Protein AF-A0A9W6SCL3-F1 (afdb_monomer_lite)

Structure (mmCIF, N/CA/C/O backbone):
data_AF-A0A9W6SCL3-F1
#
_entry.id   AF-A0A9W6SCL3-F1
#
loop_
_atom_site.group_PDB
_atom_site.id
_atom_site.type_symbol
_atom_site.label_atom_id
_atom_site.label_alt_id
_atom_site.label_comp_id
_atom_site.label_asym_id
_atom_site.label_entity_id
_atom_site.label_seq_id
_atom_site.pdbx_PDB_ins_code
_atom_site.Cartn_x
_atom_site.Cartn_y
_atom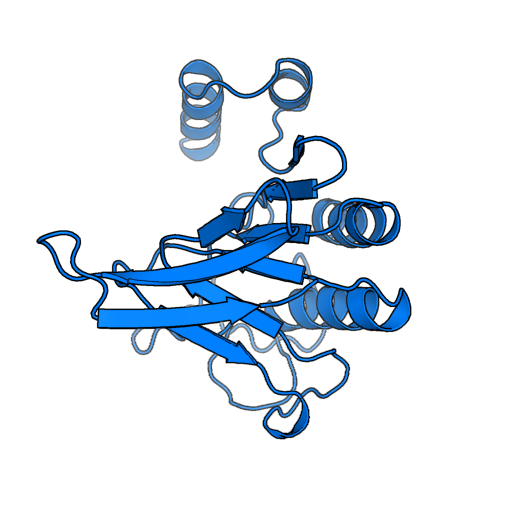_site.Cartn_z
_atom_site.occupancy
_atom_site.B_iso_or_equiv
_atom_site.auth_seq_id
_atom_site.auth_comp_id
_atom_site.auth_asym_id
_atom_site.auth_atom_id
_atom_site.pdbx_PDB_model_num
ATOM 1 N N . MET A 1 1 ? 4.652 17.197 -22.911 1.00 72.00 1 MET A N 1
ATOM 2 C CA . MET A 1 1 ? 3.536 18.178 -22.901 1.00 72.00 1 MET A CA 1
ATOM 3 C C . MET A 1 1 ? 2.201 17.587 -22.433 1.00 72.00 1 MET A C 1
ATOM 5 O O . MET A 1 1 ? 1.517 18.276 -21.689 1.00 72.00 1 MET A O 1
ATOM 9 N N . LEU A 1 2 ? 1.825 16.350 -22.797 1.00 90.31 2 LEU A N 1
ATOM 10 C CA . LEU A 1 2 ? 0.559 15.736 -22.346 1.00 90.31 2 LEU A CA 1
ATOM 11 C C . LEU A 1 2 ? 0.496 15.488 -20.831 1.00 90.31 2 LEU A C 1
ATOM 13 O O . LEU A 1 2 ? -0.462 15.909 -20.195 1.00 90.31 2 LEU A O 1
ATOM 17 N N . SER A 1 3 ? 1.538 14.900 -20.236 1.00 90.19 3 SER A N 1
ATOM 18 C CA . SER A 1 3 ? 1.591 14.621 -18.791 1.00 90.19 3 SER A CA 1
ATOM 19 C C . SER A 1 3 ? 1.440 15.876 -17.925 1.00 90.19 3 SER A C 1
ATOM 21 O O . SER A 1 3 ? 0.718 15.861 -16.935 1.00 90.19 3 SER A O 1
ATOM 23 N N . ALA A 1 4 ? 2.060 16.991 -18.320 1.00 90.75 4 ALA A N 1
ATOM 24 C CA . ALA A 1 4 ? 1.945 18.264 -17.607 1.00 90.75 4 ALA A CA 1
ATOM 25 C C . ALA A 1 4 ? 0.515 18.833 -17.644 1.00 90.75 4 ALA A C 1
ATOM 27 O O . ALA A 1 4 ? 0.026 19.316 -16.624 1.00 90.75 4 ALA A O 1
ATOM 28 N N . ARG A 1 5 ? -0.165 18.741 -18.798 1.00 94.56 5 ARG A N 1
ATOM 29 C CA . ARG A 1 5 ? -1.565 19.172 -18.954 1.00 94.56 5 ARG A CA 1
ATOM 30 C C . ARG A 1 5 ? -2.523 18.257 -18.194 1.00 94.56 5 ARG A C 1
ATOM 32 O O . ARG A 1 5 ? -3.355 18.755 -17.453 1.00 94.56 5 ARG A O 1
ATOM 39 N N . ALA A 1 6 ? -2.347 16.940 -18.301 1.00 93.56 6 ALA A N 1
ATOM 40 C CA . ALA A 1 6 ? -3.136 15.970 -17.543 1.00 93.56 6 ALA A CA 1
ATOM 41 C C . ALA A 1 6 ? -2.983 16.185 -16.030 1.00 93.56 6 ALA A C 1
ATOM 43 O O . ALA A 1 6 ? -3.974 16.206 -15.306 1.00 93.56 6 ALA A O 1
ATOM 44 N N . ARG A 1 7 ? -1.752 16.437 -15.560 1.00 91.44 7 ARG A N 1
ATOM 45 C CA . ARG A 1 7 ? -1.500 16.784 -14.160 1.00 91.44 7 ARG A CA 1
ATOM 46 C C . ARG A 1 7 ? -2.216 18.077 -13.779 1.00 91.44 7 ARG A C 1
ATOM 48 O O . ARG A 1 7 ? -2.867 18.099 -12.748 1.00 91.44 7 ARG A O 1
ATOM 55 N N . GLN A 1 8 ? -2.137 19.128 -14.597 1.00 91.38 8 GLN A N 1
ATOM 56 C CA . GLN A 1 8 ? -2.870 20.373 -14.344 1.00 91.38 8 GLN A CA 1
ATOM 57 C C . GLN A 1 8 ? -4.370 20.122 -14.150 1.00 91.38 8 GLN A C 1
ATOM 59 O O . GLN A 1 8 ? -4.904 20.475 -13.104 1.00 91.38 8 GLN A O 1
ATOM 64 N N . THR A 1 9 ? -5.009 19.437 -15.097 1.00 93.62 9 THR A N 1
ATOM 65 C CA . THR A 1 9 ? -6.442 19.123 -15.029 1.00 93.62 9 THR A CA 1
ATOM 66 C C . THR A 1 9 ? -6.788 18.255 -13.820 1.00 93.62 9 THR A C 1
ATOM 68 O O . THR A 1 9 ? -7.808 18.484 -13.180 1.00 93.62 9 THR A O 1
ATOM 71 N N . PHE A 1 10 ? -5.936 17.296 -13.448 1.00 92.94 10 PHE A N 1
ATOM 72 C CA . PHE A 1 10 ? -6.149 16.506 -12.234 1.00 92.94 10 PHE A CA 1
ATOM 73 C C . PHE A 1 10 ? -6.270 17.402 -10.994 1.00 92.94 10 PHE A C 1
ATOM 75 O O . PHE A 1 10 ? -7.220 17.267 -10.234 1.00 92.94 10 PHE A O 1
ATOM 82 N N . PHE A 1 11 ? -5.348 18.350 -10.816 1.00 91.94 11 PHE A N 1
ATOM 83 C CA . PHE A 1 11 ? -5.375 19.270 -9.675 1.00 91.94 11 PHE A CA 1
ATOM 84 C C . PHE A 1 11 ? -6.540 20.276 -9.734 1.00 91.94 11 PHE A C 1
ATOM 86 O O . PHE A 1 11 ? -7.041 20.672 -8.688 1.00 91.94 11 PHE A O 1
ATOM 93 N N . GLU A 1 12 ? -7.016 20.639 -10.927 1.00 92.19 12 GLU A N 1
ATOM 94 C CA . GLU A 1 12 ? -8.170 21.535 -11.106 1.00 92.19 12 GLU A CA 1
ATOM 95 C C . GLU A 1 12 ? -9.521 20.874 -10.783 1.00 92.19 12 GLU A C 1
ATOM 97 O O . GLU A 1 12 ? -10.443 21.561 -10.348 1.00 92.19 12 GLU A O 1
ATOM 102 N N . TYR A 1 13 ? -9.652 19.560 -10.999 1.00 93.94 13 TYR A N 1
ATOM 103 C CA . TYR A 1 13 ? -10.940 18.853 -10.911 1.00 93.94 13 TYR A CA 1
ATOM 104 C C . TYR A 1 13 ? -11.032 17.838 -9.765 1.00 93.94 13 TYR A C 1
ATOM 106 O O . TYR A 1 13 ? -12.134 17.399 -9.431 1.00 93.94 13 TYR A O 1
ATOM 114 N N . VAL A 1 14 ? -9.913 17.457 -9.143 1.00 92.44 14 VAL A N 1
ATOM 115 C CA . VAL A 1 14 ? -9.905 16.545 -7.993 1.00 92.44 14 VAL A CA 1
ATOM 116 C C . VAL A 1 14 ? -9.774 17.354 -6.701 1.00 92.44 14 VAL A C 1
ATOM 118 O O . VAL A 1 14 ? -8.823 18.123 -6.562 1.00 92.44 14 VAL A O 1
ATOM 121 N N . PRO A 1 15 ? -10.677 17.178 -5.717 1.00 89.56 15 PRO A N 1
ATOM 122 C CA . PRO A 1 15 ? -10.640 17.936 -4.471 1.00 89.56 15 PRO A CA 1
ATOM 123 C C . PRO A 1 15 ? -9.546 17.398 -3.539 1.00 89.56 15 PRO A C 1
ATOM 125 O O . PRO A 1 15 ? -9.784 16.596 -2.636 1.00 89.56 15 PRO A O 1
ATOM 128 N N . ILE A 1 16 ? -8.317 17.850 -3.763 1.00 87.69 16 ILE A N 1
ATOM 129 C CA . ILE A 1 16 ? -7.167 17.628 -2.885 1.00 87.69 16 ILE A CA 1
ATOM 130 C C . ILE A 1 16 ? -6.820 18.918 -2.151 1.00 87.69 16 ILE A C 1
ATOM 132 O O . ILE A 1 16 ? -7.020 20.016 -2.660 1.00 87.69 16 ILE A O 1
ATOM 136 N N . SER A 1 17 ? -6.338 18.786 -0.913 1.00 83.75 17 SER A N 1
ATOM 137 C CA . SER A 1 17 ? -6.097 19.944 -0.048 1.00 83.75 17 SER A CA 1
ATOM 138 C C . SER A 1 17 ? -5.153 20.957 -0.696 1.00 83.75 17 SER A C 1
ATOM 140 O O . SER A 1 17 ? -4.184 20.576 -1.354 1.00 83.75 17 SER A O 1
ATOM 142 N N . GLN A 1 18 ? -5.396 22.245 -0.440 1.00 75.94 18 GLN A N 1
ATOM 143 C CA . GLN A 1 18 ? -4.650 23.352 -1.043 1.00 75.94 18 GLN A CA 1
ATOM 144 C C . GLN A 1 18 ? -3.131 23.225 -0.856 1.00 75.94 18 GLN A C 1
ATOM 146 O O . GLN A 1 18 ? -2.384 23.370 -1.812 1.00 75.94 18 GLN A O 1
ATOM 151 N N . ARG A 1 19 ? -2.667 22.817 0.333 1.00 80.00 19 ARG A N 1
ATOM 152 C CA . ARG A 1 19 ? -1.238 22.551 0.578 1.00 80.00 19 ARG A CA 1
ATOM 153 C C . ARG A 1 19 ? -0.658 21.527 -0.403 1.00 80.00 19 ARG A C 1
ATOM 155 O O . ARG A 1 19 ? 0.440 21.698 -0.912 1.00 80.00 19 ARG A O 1
ATOM 162 N N . THR A 1 20 ? -1.388 20.442 -0.644 1.00 79.94 20 THR A N 1
ATOM 163 C CA . THR A 1 20 ? -0.946 19.374 -1.551 1.00 79.94 20 THR A CA 1
ATOM 164 C C . THR A 1 20 ? -1.028 19.829 -3.011 1.00 79.94 20 THR A C 1
ATOM 166 O O . THR A 1 20 ? -0.186 19.453 -3.825 1.00 79.94 20 THR A O 1
ATOM 169 N N . HIS A 1 21 ? -2.023 20.662 -3.323 1.00 80.88 21 HIS A N 1
ATOM 170 C CA . HIS A 1 21 ? -2.216 21.283 -4.626 1.00 80.88 21 HIS A CA 1
ATOM 171 C C . HIS A 1 21 ? -1.071 22.243 -4.989 1.00 80.88 21 HIS A C 1
ATOM 173 O O . HIS A 1 21 ? -0.528 22.145 -6.091 1.00 80.88 21 HIS A O 1
ATOM 179 N N . ASP A 1 22 ? -0.652 23.102 -4.056 1.00 81.44 22 ASP A N 1
ATOM 180 C CA . ASP A 1 22 ? 0.446 24.062 -4.238 1.00 81.44 22 ASP A CA 1
ATOM 181 C C . ASP A 1 22 ? 1.798 23.350 -4.396 1.00 81.44 22 ASP A C 1
ATOM 183 O O . ASP A 1 22 ? 2.559 23.654 -5.315 1.00 81.44 22 ASP A O 1
ATOM 187 N N . ASP A 1 23 ? 2.041 22.308 -3.591 1.00 85.44 23 ASP A N 1
ATOM 188 C CA . ASP A 1 23 ? 3.198 21.410 -3.731 1.00 85.44 23 ASP A CA 1
ATOM 189 C C . ASP A 1 23 ? 3.116 20.529 -4.997 1.00 85.44 23 ASP A C 1
ATOM 191 O O . ASP A 1 23 ? 4.043 19.771 -5.300 1.00 85.44 23 ASP A O 1
ATOM 195 N N . ARG A 1 24 ? 1.989 20.577 -5.727 1.00 86.19 24 ARG A N 1
ATOM 196 C CA . ARG A 1 24 ? 1.698 19.761 -6.916 1.00 86.19 24 ARG A CA 1
ATOM 197 C C . ARG A 1 24 ? 1.933 18.274 -6.673 1.00 86.19 24 ARG A C 1
ATOM 199 O O . ARG A 1 24 ? 2.387 17.559 -7.572 1.00 86.19 24 ARG A O 1
ATOM 206 N N . ARG A 1 25 ? 1.619 17.792 -5.470 1.00 91.31 25 ARG A N 1
ATOM 207 C CA . ARG A 1 25 ? 1.853 16.417 -5.015 1.00 91.31 25 ARG A CA 1
ATOM 208 C C . ARG A 1 25 ? 0.543 15.627 -4.947 1.00 91.31 25 ARG A C 1
ATOM 210 O O . ARG A 1 25 ? -0.501 16.185 -4.650 1.00 91.31 25 ARG A O 1
ATOM 217 N N . ILE A 1 26 ? 0.588 14.323 -5.219 1.00 93.81 26 ILE A N 1
ATOM 218 C CA . ILE A 1 26 ? -0.583 13.437 -5.080 1.00 93.81 26 ILE A CA 1
ATOM 219 C C . ILE A 1 26 ? -0.496 12.629 -3.780 1.00 93.81 26 ILE A C 1
ATOM 221 O 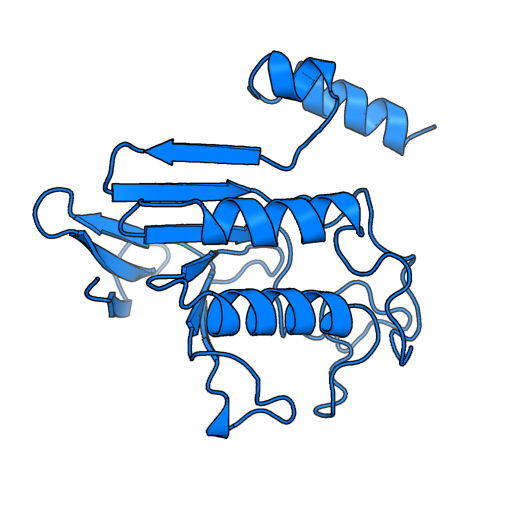O . ILE A 1 26 ? -1.483 12.555 -3.039 1.00 93.81 26 ILE A O 1
ATOM 225 N N . TYR A 1 27 ? 0.681 12.079 -3.464 1.00 95.62 27 TYR A N 1
ATOM 226 C CA . TYR A 1 27 ? 0.873 11.298 -2.245 1.00 95.62 27 TYR A CA 1
ATOM 227 C C . TYR A 1 27 ? 0.711 12.149 -0.976 1.00 95.62 27 TYR A C 1
ATOM 229 O O . TYR A 1 27 ? 1.165 13.297 -0.900 1.00 95.62 27 TYR A O 1
ATOM 237 N N . ARG A 1 28 ? 0.018 11.603 0.026 1.00 95.88 28 ARG A N 1
ATOM 238 C CA . ARG A 1 28 ? -0.378 12.328 1.247 1.00 95.88 28 ARG A CA 1
ATOM 239 C C . ARG A 1 28 ? -0.884 11.376 2.327 1.00 95.88 28 ARG A C 1
ATOM 241 O O . ARG A 1 28 ? -1.243 10.240 2.037 1.00 95.88 28 ARG A O 1
ATOM 248 N N . LYS A 1 29 ? -0.969 11.872 3.563 1.00 96.38 29 LYS A N 1
ATOM 249 C CA . LYS A 1 29 ? -1.631 11.184 4.678 1.00 96.38 29 LYS A CA 1
ATOM 250 C C . LYS A 1 29 ? -2.972 11.851 4.982 1.00 96.38 29 LYS A C 1
ATOM 252 O O . LYS A 1 29 ? -3.022 13.078 5.065 1.00 96.38 29 LYS A O 1
ATOM 257 N N . ILE A 1 30 ? -4.020 11.058 5.176 1.00 95.88 30 ILE A N 1
ATOM 258 C CA . ILE A 1 30 ? -5.349 11.508 5.601 1.00 95.88 30 ILE A CA 1
ATOM 259 C C . ILE A 1 30 ? -5.654 10.864 6.963 1.00 95.88 30 ILE A C 1
ATOM 261 O O . ILE A 1 30 ? -5.866 9.652 7.013 1.00 95.88 30 ILE A O 1
ATOM 265 N N . PRO A 1 31 ? -5.642 11.640 8.060 1.00 96.69 31 PRO A N 1
ATOM 266 C CA . PRO A 1 31 ? -5.952 11.126 9.388 1.00 96.69 31 PRO A CA 1
ATOM 267 C C . PRO A 1 31 ? -7.464 11.082 9.646 1.00 96.69 31 PRO A C 1
ATOM 269 O O . PRO A 1 31 ? -8.189 12.027 9.336 1.00 96.69 31 PRO A O 1
ATOM 272 N N . TYR A 1 32 ? -7.913 10.017 10.303 1.00 95.75 32 TYR A N 1
ATOM 273 C CA . TYR A 1 32 ? -9.271 9.799 10.802 1.00 95.75 32 TYR A CA 1
ATOM 274 C C . TYR A 1 32 ? -9.216 9.490 12.302 1.00 95.75 32 TYR A C 1
ATOM 276 O O . TYR A 1 32 ? -9.355 8.347 12.752 1.00 95.75 32 TYR A O 1
ATOM 284 N N . GLY A 1 33 ? -8.985 10.547 13.086 1.00 94.31 33 GLY A N 1
ATOM 285 C CA . GLY A 1 33 ? -8.875 10.461 14.541 1.00 94.31 33 GLY A CA 1
ATOM 286 C C . GLY A 1 33 ? -7.779 9.482 14.995 1.00 94.31 33 GLY A C 1
ATOM 287 O O . GLY A 1 33 ? -6.789 9.298 14.288 1.00 94.31 33 GLY A O 1
ATOM 288 N N . PRO A 1 34 ? -7.932 8.839 16.165 1.00 95.12 34 PRO A N 1
ATOM 289 C CA . PRO A 1 34 ? -6.977 7.840 16.651 1.00 95.12 34 PRO A CA 1
ATOM 290 C C . PRO A 1 34 ? -7.119 6.478 15.951 1.00 95.12 34 PRO A C 1
ATOM 292 O O . PRO A 1 34 ? -6.328 5.566 16.196 1.00 95.12 34 PRO A O 1
ATOM 295 N N . LEU A 1 35 ? -8.145 6.300 15.116 1.00 96.25 35 LEU A N 1
ATOM 296 C CA . LEU A 1 35 ? -8.513 4.990 14.598 1.00 96.25 35 LEU A CA 1
ATOM 297 C C . LEU A 1 35 ? -7.769 4.642 13.310 1.00 96.25 35 LEU A C 1
ATOM 299 O O . LEU A 1 35 ? -7.309 3.514 13.167 1.00 96.25 35 LEU A O 1
ATOM 303 N N . LEU A 1 36 ? -7.634 5.588 12.383 1.00 97.88 36 LEU A N 1
ATOM 304 C CA . LEU A 1 36 ? -7.151 5.294 11.037 1.00 97.88 36 LEU A CA 1
ATOM 305 C C . LEU A 1 36 ? -6.274 6.425 10.494 1.00 97.88 36 LEU A C 1
ATOM 307 O O . LEU A 1 36 ? -6.675 7.582 10.491 1.00 97.88 36 LEU A O 1
ATOM 311 N N . ASP A 1 37 ? -5.114 6.069 9.953 1.00 98.62 37 ASP A N 1
ATOM 312 C CA . ASP A 1 37 ? -4.358 6.903 9.018 1.00 98.62 37 ASP A CA 1
ATOM 313 C C . ASP A 1 37 ? -4.387 6.242 7.627 1.00 98.62 37 ASP A C 1
ATOM 315 O O . ASP A 1 37 ? -4.026 5.071 7.484 1.00 98.62 37 ASP A O 1
ATOM 319 N N . VAL A 1 38 ? -4.779 6.997 6.594 1.00 98.06 38 VAL A N 1
ATOM 320 C CA . VAL A 1 38 ? -4.715 6.559 5.188 1.00 98.06 38 VAL A CA 1
ATOM 321 C C . VAL A 1 38 ? -3.518 7.209 4.497 1.00 98.06 38 VAL A C 1
ATOM 323 O O . VAL A 1 38 ? -3.459 8.431 4.355 1.00 98.06 38 VAL A O 1
ATOM 326 N N . PHE A 1 39 ? -2.574 6.397 4.032 1.00 98.44 39 PHE A N 1
ATOM 327 C CA . PHE A 1 39 ? -1.391 6.803 3.278 1.00 98.44 39 PHE A CA 1
ATOM 328 C C . PHE A 1 39 ? -1.659 6.592 1.792 1.00 98.44 39 PHE A C 1
ATOM 330 O O . PHE A 1 39 ? -1.587 5.473 1.292 1.00 98.44 39 PHE A O 1
ATOM 337 N N . VAL A 1 40 ? -1.992 7.669 1.089 1.00 97.38 40 VAL A N 1
ATOM 338 C CA . VAL A 1 40 ? -2.238 7.635 -0.354 1.00 97.38 40 VAL A CA 1
ATOM 339 C C . VAL A 1 40 ? -0.906 7.756 -1.080 1.00 97.38 40 VAL A C 1
ATOM 341 O O . VAL A 1 40 ? -0.169 8.716 -0.834 1.00 97.38 40 VAL A O 1
ATOM 344 N N . LEU A 1 41 ? -0.607 6.799 -1.957 1.00 97.56 41 LEU A N 1
ATOM 345 C CA . LEU A 1 41 ? 0.605 6.774 -2.771 1.00 97.56 41 LEU A CA 1
ATOM 346 C C . LEU A 1 41 ? 0.369 7.373 -4.166 1.00 97.56 41 LEU A C 1
ATOM 348 O O . LEU A 1 41 ? -0.759 7.514 -4.630 1.00 97.56 41 LEU A O 1
ATOM 352 N N . ASP A 1 42 ? 1.470 7.749 -4.808 1.00 95.56 42 ASP A N 1
ATOM 353 C CA . ASP A 1 42 ? 1.581 8.033 -6.239 1.00 95.56 42 ASP A CA 1
ATOM 354 C C . ASP A 1 42 ? 2.658 7.102 -6.815 1.00 95.56 42 ASP A C 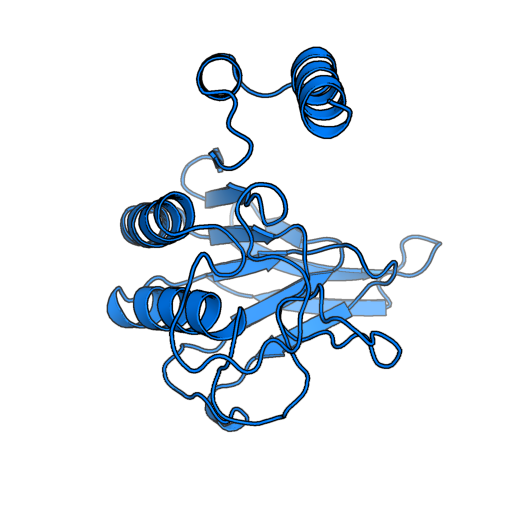1
ATOM 356 O O . ASP A 1 42 ? 3.850 7.305 -6.570 1.00 95.56 42 ASP A O 1
ATOM 360 N N . MET A 1 43 ? 2.241 6.039 -7.502 1.00 95.50 43 MET A N 1
ATOM 361 C CA . MET A 1 43 ? 3.130 5.028 -8.093 1.00 95.50 43 MET A CA 1
ATOM 362 C C . MET A 1 43 ? 3.282 5.206 -9.612 1.00 95.50 43 MET A C 1
ATOM 364 O O . MET A 1 43 ? 3.769 4.317 -10.312 1.00 95.50 43 MET A O 1
ATOM 368 N N . ARG A 1 44 ? 2.883 6.372 -10.150 1.00 92.88 44 ARG A N 1
ATOM 369 C CA . ARG A 1 44 ? 2.963 6.686 -11.590 1.00 92.88 44 ARG A CA 1
ATOM 370 C C . ARG A 1 44 ? 3.902 7.846 -11.896 1.00 92.88 44 ARG A C 1
ATOM 372 O O . ARG A 1 44 ? 4.604 7.797 -12.902 1.00 92.88 44 ARG A O 1
ATOM 379 N N . THR A 1 45 ? 3.926 8.889 -11.065 1.00 92.94 45 THR A N 1
ATOM 380 C CA . THR A 1 45 ? 4.667 10.125 -11.378 1.00 92.94 45 THR A CA 1
ATOM 381 C C . THR A 1 45 ? 6.182 9.943 -11.307 1.00 92.94 45 THR A C 1
ATOM 383 O O . THR A 1 45 ? 6.902 10.547 -12.099 1.00 92.94 45 THR A O 1
ATOM 386 N N . TYR A 1 46 ? 6.662 9.147 -10.350 1.00 93.56 46 TYR A N 1
ATOM 387 C CA . TYR A 1 46 ? 8.079 9.104 -9.966 1.00 93.56 46 TYR A CA 1
ATOM 388 C C . TYR A 1 46 ? 8.774 7.784 -10.306 1.00 93.56 46 TYR A C 1
ATOM 390 O O . TYR A 1 46 ? 9.946 7.618 -9.983 1.00 93.56 46 TYR A O 1
ATOM 398 N N . ARG A 1 47 ? 8.052 6.836 -10.910 1.00 93.12 47 ARG A N 1
ATOM 399 C CA . ARG A 1 47 ? 8.578 5.499 -11.171 1.00 93.12 47 ARG A CA 1
ATOM 400 C C . ARG A 1 47 ? 9.625 5.480 -12.279 1.00 93.12 47 ARG A C 1
ATOM 402 O O . ARG A 1 47 ? 9.588 6.302 -13.198 1.00 93.12 47 ARG A O 1
ATOM 409 N N . ASP A 1 48 ? 10.477 4.464 -12.243 1.00 91.38 48 ASP A N 1
ATOM 410 C CA . ASP A 1 48 ? 11.339 4.113 -13.367 1.00 91.38 48 ASP A CA 1
ATOM 411 C C . ASP A 1 48 ? 10.519 3.781 -14.623 1.00 91.38 48 ASP A C 1
ATOM 413 O O . ASP A 1 48 ? 9.374 3.315 -14.554 1.00 91.38 48 ASP A O 1
ATOM 417 N N . ALA A 1 49 ? 11.112 4.007 -15.797 1.00 91.06 49 ALA A N 1
ATOM 418 C CA . ALA A 1 49 ? 10.492 3.662 -17.072 1.00 91.06 49 ALA A CA 1
ATOM 419 C C . ALA A 1 49 ? 10.208 2.152 -17.165 1.00 91.06 49 ALA A C 1
ATOM 421 O O . ALA A 1 49 ? 10.965 1.344 -16.637 1.00 91.06 49 ALA A O 1
ATOM 422 N N . ASN A 1 50 ? 9.141 1.759 -17.869 1.00 91.44 50 ASN A N 1
ATOM 423 C CA . ASN A 1 50 ? 8.839 0.341 -18.109 1.00 91.44 50 ASN A CA 1
ATOM 424 C C . ASN A 1 50 ? 10.039 -0.352 -18.774 1.00 91.44 50 ASN A C 1
ATOM 426 O O . ASN A 1 50 ? 10.622 0.195 -19.715 1.00 91.44 50 ASN A O 1
ATOM 430 N N . GLY A 1 51 ? 10.406 -1.549 -18.329 1.00 87.88 51 GLY A N 1
ATOM 431 C CA . GLY A 1 51 ? 11.625 -2.225 -18.780 1.00 87.88 51 GLY A CA 1
ATOM 432 C C . GLY A 1 51 ? 11.652 -3.696 -18.383 1.00 87.88 51 GLY A C 1
ATOM 433 O O . GLY A 1 51 ? 10.605 -4.267 -18.110 1.00 87.88 51 GLY A O 1
ATOM 434 N N . SER A 1 52 ? 12.843 -4.295 -18.358 1.00 86.00 52 SER A N 1
ATOM 435 C CA . SER A 1 52 ? 13.064 -5.682 -17.917 1.00 86.00 52 SER A CA 1
ATOM 436 C C . SER A 1 52 ? 12.845 -5.896 -16.417 1.00 86.00 52 SER A C 1
ATOM 438 O O . SER A 1 52 ? 12.637 -7.026 -16.000 1.00 86.00 52 SER A O 1
ATOM 440 N N . ASP A 1 53 ? 12.913 -4.820 -15.626 1.00 85.81 53 ASP A N 1
ATOM 441 C CA . ASP A 1 53 ? 12.739 -4.803 -14.166 1.00 85.81 53 ASP A CA 1
ATOM 442 C C . ASP A 1 53 ? 13.586 -5.863 -13.416 1.00 85.81 53 ASP A C 1
ATOM 444 O O . ASP A 1 53 ? 13.189 -6.430 -12.402 1.00 85.81 53 ASP A O 1
ATOM 448 N N . ASP A 1 54 ? 14.786 -6.133 -13.942 1.00 89.25 54 ASP A N 1
ATOM 449 C CA . ASP A 1 54 ? 15.768 -7.115 -13.463 1.00 89.25 54 ASP A CA 1
ATOM 450 C C . ASP A 1 54 ? 16.947 -6.469 -12.711 1.00 89.25 54 ASP A C 1
ATOM 452 O O . ASP A 1 54 ? 17.945 -7.125 -12.401 1.00 89.25 54 ASP A O 1
ATOM 456 N N . GLN A 1 55 ? 16.854 -5.171 -12.406 1.00 92.06 55 GLN A N 1
ATOM 457 C CA . GLN A 1 55 ? 17.924 -4.433 -11.739 1.00 92.06 55 GLN A CA 1
ATOM 458 C C . GLN A 1 55 ? 18.129 -4.937 -10.305 1.00 92.06 55 GLN A C 1
ATOM 460 O O . GLN A 1 55 ? 17.179 -5.185 -9.571 1.00 92.06 55 GLN A O 1
ATOM 465 N N . THR A 1 56 ? 19.385 -5.019 -9.865 1.00 93.31 56 THR A N 1
ATOM 466 C CA . THR A 1 56 ? 19.747 -5.434 -8.495 1.00 93.31 56 THR A CA 1
ATOM 467 C C . THR A 1 56 ? 19.913 -4.262 -7.525 1.00 93.31 56 THR A C 1
ATOM 469 O O . THR A 1 56 ? 20.234 -4.459 -6.355 1.00 93.31 56 THR A O 1
ATOM 472 N N . THR A 1 57 ? 19.753 -3.030 -8.006 1.00 91.44 57 THR A N 1
ATOM 473 C CA . THR A 1 57 ? 19.852 -1.798 -7.216 1.00 91.44 57 THR A CA 1
ATOM 474 C C . THR A 1 57 ? 18.682 -0.886 -7.549 1.00 91.44 57 THR A C 1
ATOM 476 O O . THR A 1 57 ? 18.371 -0.721 -8.727 1.00 91.44 57 THR A O 1
ATOM 479 N N . ASP A 1 58 ? 18.080 -0.268 -6.530 1.00 89.75 58 ASP A N 1
ATOM 480 C CA . ASP A 1 58 ? 16.968 0.669 -6.716 1.00 89.75 58 ASP A CA 1
ATOM 481 C C . ASP A 1 58 ? 17.456 1.942 -7.428 1.00 89.75 58 ASP A C 1
ATOM 483 O O . ASP A 1 58 ? 18.382 2.609 -6.958 1.00 89.75 58 ASP A O 1
ATOM 487 N N . GLY A 1 59 ? 16.851 2.244 -8.579 1.00 86.81 59 GLY A N 1
ATOM 488 C CA . GLY A 1 59 ? 17.048 3.486 -9.322 1.00 86.81 59 GLY A CA 1
ATOM 489 C C . GLY A 1 59 ? 16.136 4.577 -8.767 1.00 86.81 59 GLY A C 1
ATOM 490 O O . GLY A 1 59 ? 16.458 5.221 -7.767 1.00 86.81 59 GLY A O 1
ATOM 491 N N . GLN A 1 60 ? 14.988 4.797 -9.415 1.00 90.94 60 GLN A N 1
ATOM 492 C CA . GLN A 1 60 ? 13.881 5.537 -8.796 1.00 90.94 60 GLN A CA 1
ATOM 493 C C . GLN A 1 60 ? 12.827 4.618 -8.171 1.00 90.94 60 GLN A C 1
ATOM 495 O O . GLN A 1 60 ? 12.078 5.057 -7.290 1.00 90.94 60 GLN A O 1
ATOM 500 N N . GLY A 1 61 ? 12.755 3.363 -8.607 1.00 94.31 61 GLY A N 1
ATOM 501 C CA . GLY A 1 61 ? 11.806 2.379 -8.117 1.00 94.31 61 GLY A CA 1
ATOM 502 C C . GLY A 1 61 ? 10.391 2.674 -8.597 1.00 94.31 61 GLY A C 1
ATOM 503 O O . GLY A 1 61 ? 10.176 3.200 -9.690 1.00 94.31 61 GLY A O 1
ATOM 504 N N . ILE A 1 62 ? 9.395 2.327 -7.786 1.00 95.25 62 ILE A N 1
ATOM 505 C CA . ILE A 1 62 ? 7.977 2.488 -8.132 1.00 95.25 62 ILE A CA 1
ATOM 506 C C . ILE A 1 62 ? 7.388 3.837 -7.700 1.00 95.25 62 ILE A C 1
ATOM 508 O O . ILE A 1 62 ? 6.407 4.301 -8.271 1.00 95.25 62 ILE A O 1
ATOM 512 N N . MET A 1 63 ? 7.968 4.489 -6.694 1.00 95.69 63 MET A N 1
ATOM 513 C CA . MET A 1 63 ? 7.419 5.713 -6.108 1.00 95.69 63 MET A CA 1
ATOM 514 C C . MET A 1 63 ? 8.442 6.833 -5.899 1.00 95.69 63 MET A C 1
ATOM 516 O O . MET A 1 63 ? 8.076 7.915 -5.442 1.00 95.69 63 MET A O 1
ATOM 520 N N . GLY A 1 64 ? 9.710 6.618 -6.250 1.00 96.50 64 GLY A N 1
ATOM 521 C CA . GLY A 1 64 ? 10.771 7.598 -6.044 1.00 96.50 64 GLY A CA 1
ATOM 522 C C . GLY A 1 64 ? 11.258 7.664 -4.592 1.00 96.50 64 GLY A C 1
ATOM 523 O O . GLY A 1 64 ? 10.503 7.513 -3.624 1.00 96.50 64 GLY A O 1
ATOM 524 N N . ALA A 1 65 ? 12.543 7.987 -4.424 1.00 96.44 65 ALA A N 1
ATOM 525 C CA . ALA A 1 65 ? 13.212 7.989 -3.121 1.00 96.44 65 ALA A CA 1
ATOM 526 C C . ALA A 1 65 ? 12.564 8.933 -2.086 1.00 96.44 65 ALA A C 1
ATOM 528 O O . ALA A 1 65 ? 12.517 8.625 -0.889 1.00 96.44 65 ALA A O 1
ATOM 529 N N . ALA A 1 66 ? 12.044 10.084 -2.529 1.00 96.75 66 ALA A N 1
ATOM 530 C CA . ALA A 1 66 ? 11.419 11.070 -1.648 1.00 96.75 66 ALA A CA 1
ATOM 531 C C . ALA A 1 66 ? 10.108 10.554 -1.033 1.00 96.75 66 ALA A C 1
ATOM 533 O O . ALA A 1 66 ? 9.900 10.699 0.177 1.00 96.75 66 ALA A O 1
ATOM 534 N N . GLN A 1 67 ? 9.246 9.925 -1.840 1.00 97.75 67 GLN A N 1
ATOM 535 C CA . GLN A 1 67 ? 7.990 9.343 -1.371 1.00 97.75 67 GLN A CA 1
ATOM 536 C C . GLN A 1 67 ? 8.244 8.093 -0.528 1.00 97.75 67 GLN A C 1
ATOM 538 O O . GLN A 1 67 ? 7.659 7.984 0.546 1.00 97.75 67 GLN A O 1
ATOM 543 N N . ALA A 1 68 ? 9.164 7.211 -0.936 1.00 98.12 68 ALA A N 1
ATOM 544 C CA . ALA A 1 68 ? 9.534 6.030 -0.150 1.00 98.12 68 ALA A CA 1
ATOM 545 C C . ALA A 1 68 ? 10.056 6.424 1.244 1.00 98.12 68 ALA A C 1
ATOM 547 O O . ALA A 1 68 ? 9.620 5.901 2.271 1.00 98.12 68 ALA A O 1
ATOM 548 N N . SER A 1 69 ? 10.934 7.429 1.307 1.00 98.25 69 SER A N 1
ATOM 549 C CA . SER A 1 69 ? 11.449 7.949 2.578 1.00 98.25 69 SER A CA 1
ATOM 550 C C . SER A 1 69 ? 10.359 8.611 3.425 1.00 98.25 69 SER A C 1
ATOM 552 O O . SER A 1 69 ? 10.353 8.457 4.646 1.00 98.25 69 SER A O 1
ATOM 554 N N . TRP A 1 70 ? 9.439 9.350 2.796 1.00 98.38 70 TRP A N 1
ATOM 555 C CA . TRP A 1 70 ? 8.279 9.922 3.480 1.00 98.38 70 TRP A CA 1
ATOM 556 C C . TRP A 1 70 ? 7.368 8.838 4.059 1.00 98.38 70 TRP A C 1
ATOM 558 O O . TRP A 1 70 ? 7.016 8.940 5.229 1.00 98.38 70 TRP A O 1
ATOM 568 N N . LEU A 1 71 ? 7.039 7.799 3.288 1.00 98.75 71 LEU A N 1
ATOM 569 C CA . LEU A 1 71 ? 6.148 6.720 3.710 1.00 98.75 71 LEU A CA 1
ATOM 570 C C . LEU A 1 71 ? 6.711 5.994 4.935 1.00 98.75 71 LEU A C 1
ATOM 572 O O . LEU A 1 71 ? 6.013 5.860 5.936 1.00 98.75 71 LEU A O 1
ATOM 576 N N . LYS A 1 72 ? 7.997 5.615 4.894 1.00 98.81 72 LYS A N 1
ATOM 577 C CA . LYS A 1 72 ? 8.687 4.964 6.020 1.00 98.81 72 LYS A CA 1
ATOM 578 C C . LYS A 1 72 ? 8.613 5.797 7.304 1.00 98.81 72 LYS A C 1
ATOM 580 O O . LYS A 1 72 ? 8.271 5.268 8.358 1.00 98.81 72 LYS A O 1
ATOM 585 N N . ARG A 1 73 ? 8.885 7.106 7.217 1.00 98.75 73 ARG A N 1
ATOM 586 C CA . ARG A 1 73 ? 8.787 8.016 8.374 1.00 98.75 73 ARG A CA 1
ATOM 587 C C . ARG A 1 73 ? 7.350 8.175 8.858 1.00 98.75 73 ARG A C 1
ATOM 589 O O . ARG A 1 73 ? 7.084 8.007 10.039 1.00 98.75 73 ARG A O 1
ATOM 596 N N . ALA A 1 74 ? 6.421 8.451 7.947 1.00 98.56 74 ALA A N 1
ATOM 597 C CA . ALA A 1 74 ? 5.035 8.735 8.293 1.00 98.56 74 ALA A CA 1
ATOM 598 C C . ALA A 1 74 ? 4.324 7.513 8.906 1.00 98.56 74 ALA A C 1
ATOM 600 O O . ALA A 1 74 ? 3.479 7.681 9.783 1.00 98.56 74 ALA A O 1
ATOM 601 N N . LEU A 1 75 ? 4.684 6.294 8.483 1.00 98.75 75 LEU A N 1
ATOM 602 C CA . LEU A 1 75 ? 4.233 5.047 9.107 1.00 98.75 75 LEU A CA 1
ATOM 603 C C . LEU A 1 75 ? 4.813 4.873 10.515 1.00 98.75 75 LEU A C 1
ATOM 605 O O . LEU A 1 75 ? 4.067 4.546 11.436 1.00 98.75 75 LEU A O 1
ATOM 609 N N . ALA A 1 76 ? 6.116 5.117 10.691 1.00 98.56 76 ALA A N 1
ATOM 610 C CA . ALA A 1 76 ? 6.784 5.011 11.990 1.00 98.56 76 ALA A CA 1
ATOM 611 C C . ALA A 1 76 ? 6.270 6.042 13.014 1.00 98.56 76 ALA A C 1
ATOM 613 O O . ALA A 1 76 ? 6.218 5.755 14.205 1.00 98.56 76 ALA A O 1
ATOM 614 N N . GLU A 1 77 ? 5.861 7.224 12.552 1.00 98.19 77 GLU A N 1
ATOM 615 C CA . GLU A 1 77 ? 5.300 8.299 13.383 1.00 98.19 77 GLU A CA 1
ATOM 616 C C . GLU A 1 77 ? 3.796 8.128 13.670 1.00 98.19 77 GLU A C 1
ATOM 618 O O . GLU A 1 77 ? 3.234 8.859 14.487 1.00 98.19 77 GLU A O 1
ATOM 623 N N . SER A 1 78 ? 3.104 7.202 12.996 1.00 98.44 78 SER A N 1
ATOM 624 C CA . SER A 1 78 ? 1.650 7.070 13.120 1.00 98.44 78 SER A CA 1
ATOM 625 C C . SER A 1 78 ? 1.230 6.323 14.388 1.00 98.44 78 SER A C 1
ATOM 627 O O . SER A 1 78 ? 1.480 5.126 14.561 1.00 98.44 78 SER A O 1
ATOM 629 N N . CYS A 1 79 ? 0.479 7.023 15.237 1.00 97.06 79 CYS A N 1
ATOM 630 C CA . CYS A 1 79 ? -0.163 6.465 16.428 1.00 97.06 79 CYS A CA 1
ATOM 631 C C . CYS A 1 79 ? -1.587 5.939 16.172 1.00 97.06 79 CYS A C 1
ATOM 633 O O . CYS A 1 79 ? -2.240 5.510 17.119 1.00 97.06 79 CYS A O 1
ATOM 635 N N . ALA A 1 80 ? -2.086 5.979 14.930 1.00 98.25 80 ALA A N 1
ATOM 636 C CA . ALA A 1 80 ? -3.422 5.481 14.613 1.00 98.25 80 ALA A CA 1
ATOM 637 C C . ALA A 1 80 ? -3.507 3.959 14.803 1.00 98.25 80 ALA A C 1
ATOM 639 O O . ALA A 1 80 ? -2.517 3.255 14.600 1.00 98.25 80 ALA A O 1
ATOM 640 N N . THR A 1 81 ? -4.682 3.438 15.152 1.00 98.00 81 THR A N 1
ATOM 641 C CA . THR A 1 81 ? -4.884 1.989 15.327 1.00 98.00 81 THR A CA 1
ATOM 642 C C . THR A 1 81 ? -4.605 1.230 14.030 1.00 98.00 81 THR A C 1
ATOM 644 O O . THR A 1 81 ? -3.857 0.259 14.057 1.00 98.00 81 THR A O 1
ATOM 647 N N . TRP A 1 82 ? -5.124 1.717 12.900 1.00 98.31 82 TRP A N 1
ATOM 648 C CA . TRP A 1 82 ? -4.905 1.170 11.561 1.00 98.31 82 TRP A CA 1
ATOM 649 C C . TRP A 1 82 ? -4.082 2.110 10.687 1.00 98.31 82 TRP A C 1
ATOM 651 O O . TRP A 1 82 ? -4.303 3.324 10.667 1.00 98.31 82 TRP A O 1
ATOM 661 N N . LYS A 1 83 ? -3.163 1.527 9.914 1.00 98.69 83 LYS A N 1
ATOM 662 C CA . LYS A 1 83 ? -2.419 2.202 8.849 1.00 98.69 83 LYS A CA 1
ATOM 663 C C . LYS A 1 83 ? -2.830 1.582 7.518 1.00 98.69 83 LYS A C 1
ATOM 665 O O . LYS A 1 83 ? -2.425 0.467 7.199 1.00 98.69 83 LYS A O 1
ATOM 670 N N . VAL A 1 84 ? -3.630 2.295 6.735 1.00 98.38 84 VAL A N 1
ATOM 671 C CA . VAL A 1 84 ? -4.052 1.826 5.409 1.00 98.38 84 VAL A CA 1
ATOM 672 C C . VAL A 1 84 ? -3.182 2.480 4.349 1.00 98.38 84 VAL A C 1
ATOM 674 O O . VAL A 1 84 ? -3.187 3.701 4.213 1.00 98.38 84 VAL A O 1
ATOM 677 N N . ILE A 1 85 ? -2.448 1.680 3.584 1.00 98.50 85 ILE A N 1
ATOM 678 C CA . ILE A 1 85 ? -1.673 2.143 2.433 1.00 98.50 85 ILE A CA 1
ATOM 679 C C . ILE A 1 85 ? -2.547 1.985 1.188 1.00 98.50 85 ILE A C 1
ATOM 681 O O . ILE A 1 85 ? -2.819 0.870 0.747 1.00 98.50 85 ILE A O 1
ATOM 685 N N . ALA A 1 86 ? -3.008 3.107 0.637 1.00 97.44 86 ALA A N 1
ATOM 686 C CA . ALA A 1 86 ? -3.768 3.151 -0.605 1.00 97.44 86 ALA A CA 1
ATOM 687 C C . ALA A 1 86 ? -2.792 3.280 -1.784 1.00 97.44 86 ALA A C 1
ATOM 689 O O . ALA A 1 86 ? -2.242 4.357 -2.034 1.00 97.44 86 ALA A O 1
ATOM 690 N N . ALA A 1 87 ? -2.566 2.161 -2.468 1.00 96.25 87 ALA A N 1
ATOM 691 C CA . ALA A 1 87 ? -1.623 2.004 -3.567 1.00 96.25 87 ALA A CA 1
ATOM 692 C C . ALA A 1 87 ? -2.372 1.895 -4.899 1.00 96.25 87 ALA A C 1
ATOM 694 O O . ALA A 1 87 ? -3.271 1.066 -5.035 1.00 96.25 87 ALA A O 1
ATOM 695 N N . ASP A 1 88 ? -2.005 2.693 -5.900 1.00 91.44 88 ASP A N 1
ATOM 696 C CA . ASP A 1 88 ? -2.665 2.632 -7.209 1.00 91.44 88 ASP A CA 1
ATOM 697 C C . ASP A 1 88 ? -2.317 1.367 -8.009 1.00 91.44 88 ASP A C 1
ATOM 699 O O . ASP A 1 88 ? -3.096 0.996 -8.880 1.00 91.44 88 ASP A O 1
ATOM 703 N N . MET A 1 89 ? -1.231 0.666 -7.655 1.00 91.62 89 MET A N 1
ATOM 704 C CA . MET A 1 89 ? -0.837 -0.600 -8.275 1.00 91.62 89 MET A CA 1
ATOM 705 C C . MET A 1 89 ? -0.734 -1.767 -7.277 1.00 91.62 89 MET A C 1
ATOM 707 O O . MET A 1 89 ? -0.259 -1.579 -6.149 1.00 91.62 89 MET A O 1
ATOM 711 N N . PRO A 1 90 ? -1.094 -2.989 -7.700 1.00 93.75 90 PRO A N 1
ATOM 712 C CA . PRO A 1 90 ? -0.886 -4.213 -6.929 1.00 93.75 90 PRO A CA 1
ATOM 713 C C . PRO A 1 90 ? 0.591 -4.552 -6.724 1.00 93.75 90 PRO A C 1
ATOM 715 O O . PRO A 1 90 ? 1.430 -4.204 -7.551 1.00 93.75 90 PRO A O 1
ATOM 718 N N . LEU A 1 91 ? 0.912 -5.268 -5.637 1.00 94.25 91 LEU A N 1
ATOM 719 C CA . LEU A 1 91 ? 2.312 -5.565 -5.302 1.00 94.25 91 LEU A CA 1
ATOM 720 C C . LEU A 1 91 ? 2.859 -6.792 -6.036 1.00 94.25 91 LEU A C 1
ATOM 722 O O . LEU A 1 91 ? 4.016 -6.783 -6.430 1.00 94.25 91 LEU A O 1
ATOM 726 N N . SER A 1 92 ? 2.050 -7.838 -6.213 1.00 89.00 92 SER A N 1
ATOM 727 C CA . SER A 1 92 ? 2.508 -9.137 -6.734 1.00 89.00 92 SER A CA 1
ATOM 728 C C . SER A 1 92 ? 1.846 -9.575 -8.036 1.00 89.00 92 SER A C 1
ATOM 730 O O . SER A 1 92 ? 2.004 -10.725 -8.441 1.00 89.00 92 SER A O 1
ATOM 732 N N . LEU A 1 93 ? 1.066 -8.702 -8.679 1.00 86.69 93 LEU A N 1
ATOM 733 C CA . LEU A 1 93 ? 0.444 -9.054 -9.951 1.00 86.69 93 LEU A CA 1
ATOM 734 C C . LEU A 1 93 ? 1.426 -8.833 -11.090 1.00 86.69 93 LEU A C 1
ATOM 736 O O . LEU A 1 93 ? 2.019 -7.764 -11.225 1.00 86.69 93 LEU A O 1
ATOM 740 N N . VAL A 1 94 ? 1.578 -9.893 -11.871 1.00 85.88 94 VAL A N 1
ATOM 741 C CA . VAL A 1 94 ? 2.450 -9.977 -13.033 1.00 85.88 94 VAL A CA 1
ATOM 742 C C . VAL A 1 94 ? 1.581 -9.773 -14.261 1.00 85.88 94 VAL A C 1
ATOM 744 O O . VAL A 1 94 ? 0.524 -10.394 -14.368 1.00 85.88 94 VAL A O 1
ATOM 747 N N . ASP A 1 95 ? 2.031 -8.923 -15.176 1.00 79.81 95 ASP A N 1
ATOM 748 C CA . ASP A 1 95 ? 1.466 -8.858 -16.519 1.00 79.81 95 ASP A CA 1
ATOM 749 C C . ASP A 1 95 ? 2.156 -9.933 -17.378 1.00 79.81 95 ASP A C 1
ATOM 751 O O . ASP A 1 95 ? 3.351 -9.800 -17.657 1.00 79.81 95 ASP A O 1
ATOM 755 N N . PRO A 1 96 ? 1.460 -11.024 -17.747 1.00 68.94 96 PRO A N 1
ATOM 756 C CA . PRO A 1 96 ? 2.069 -12.129 -18.479 1.00 68.94 96 PRO A CA 1
ATOM 757 C C . PRO A 1 96 ? 2.408 -11.776 -19.934 1.00 68.94 96 PRO A C 1
ATOM 759 O O . PRO A 1 96 ? 3.216 -12.479 -20.539 1.00 68.94 96 PRO A O 1
ATOM 762 N N . ASP A 1 97 ? 1.816 -10.710 -20.481 1.00 70.88 97 ASP A N 1
ATOM 763 C CA . ASP A 1 97 ? 1.924 -10.338 -21.895 1.00 70.88 97 ASP A CA 1
ATOM 764 C C . ASP A 1 97 ? 2.820 -9.100 -22.110 1.00 70.88 97 ASP A C 1
ATOM 766 O O . ASP A 1 97 ? 3.000 -8.633 -23.239 1.00 70.88 97 ASP A O 1
ATOM 770 N N . ALA A 1 98 ? 3.401 -8.548 -21.039 1.00 75.44 98 ALA A N 1
ATOM 771 C CA . ALA A 1 98 ? 4.220 -7.346 -21.112 1.00 75.44 98 ALA A CA 1
ATOM 772 C C . ALA A 1 98 ? 5.671 -7.634 -21.526 1.00 75.44 98 ALA A C 1
ATOM 774 O O . ALA A 1 98 ? 6.494 -8.067 -20.722 1.00 75.44 98 ALA A O 1
ATOM 775 N N . ASP A 1 99 ? 6.044 -7.200 -22.734 1.00 79.38 99 ASP A N 1
ATOM 776 C CA . ASP A 1 99 ? 7.455 -7.095 -23.153 1.00 79.38 99 ASP A CA 1
ATOM 777 C C . ASP A 1 99 ? 8.255 -6.081 -22.303 1.00 79.38 99 ASP A C 1
ATOM 779 O O . ASP A 1 99 ? 9.488 -6.068 -22.299 1.00 79.38 99 ASP A O 1
ATOM 783 N N . ARG A 1 100 ? 7.554 -5.168 -21.616 1.00 86.38 100 ARG A N 1
ATOM 784 C CA . ARG A 1 100 ? 8.131 -4.153 -20.725 1.00 86.38 100 ARG A CA 1
ATOM 785 C C . ARG A 1 100 ? 7.286 -4.038 -19.467 1.00 86.38 100 ARG A C 1
ATOM 787 O O . ARG A 1 100 ? 6.208 -3.447 -19.499 1.00 86.38 100 ARG A O 1
ATOM 794 N N . ILE A 1 101 ? 7.826 -4.522 -18.358 1.00 87.12 101 ILE A N 1
ATOM 795 C CA . ILE A 1 101 ? 7.145 -4.593 -17.070 1.00 87.12 101 ILE A CA 1
ATOM 796 C C . ILE A 1 101 ? 6.809 -3.188 -16.580 1.00 87.12 101 ILE A C 1
ATOM 798 O O . ILE A 1 101 ? 7.670 -2.317 -16.385 1.00 87.12 101 ILE A O 1
ATOM 802 N N . GLU A 1 102 ? 5.516 -2.967 -16.382 1.00 86.69 102 GLU A N 1
ATOM 803 C CA . GLU A 1 102 ? 4.973 -1.741 -15.808 1.00 86.69 102 GLU A CA 1
ATOM 804 C C . GLU A 1 102 ? 4.542 -1.885 -14.353 1.00 86.69 102 GLU A C 1
ATOM 806 O O . GLU A 1 102 ? 4.356 -0.868 -13.685 1.00 86.69 102 GLU A O 1
ATOM 811 N N . ALA A 1 103 ? 4.360 -3.119 -13.885 1.00 88.69 103 ALA 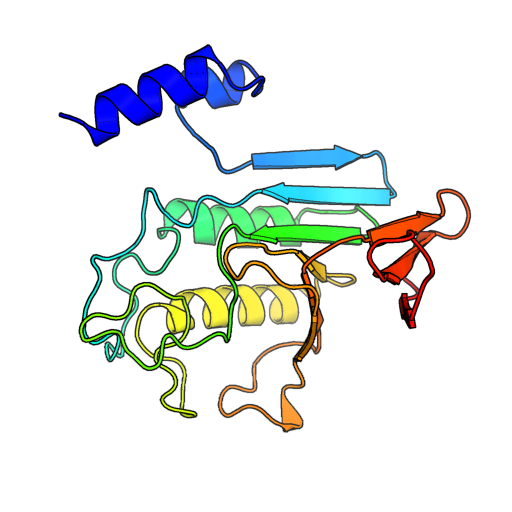A N 1
ATOM 812 C CA . ALA A 1 103 ? 3.910 -3.446 -12.544 1.00 88.69 103 ALA A CA 1
ATOM 813 C C . ALA A 1 103 ? 5.027 -3.315 -11.501 1.00 88.69 103 ALA A C 1
ATOM 815 O O . ALA A 1 103 ? 6.157 -2.930 -11.809 1.00 88.69 103 ALA A O 1
ATOM 816 N N . VAL A 1 104 ? 4.676 -3.603 -10.246 1.00 93.56 104 VAL A N 1
ATOM 817 C CA . VAL A 1 104 ? 5.646 -3.744 -9.155 1.00 93.56 104 VAL A CA 1
ATOM 818 C C . VAL A 1 104 ? 6.467 -5.018 -9.318 1.00 93.56 104 VAL A C 1
ATOM 820 O O . VAL A 1 104 ? 7.665 -4.974 -9.078 1.00 93.56 104 VAL A O 1
ATOM 823 N N . SER A 1 105 ? 5.826 -6.134 -9.685 1.00 91.88 105 SER A N 1
ATOM 824 C CA . SER A 1 105 ? 6.475 -7.443 -9.716 1.00 91.88 105 SER A CA 1
ATOM 825 C C . SER A 1 105 ? 6.875 -7.851 -11.138 1.00 91.88 105 SER A C 1
ATOM 827 O O . SER A 1 105 ? 6.015 -7.850 -12.024 1.00 91.88 105 SER A O 1
ATOM 829 N N . PRO A 1 106 ? 8.133 -8.278 -11.360 1.00 88.81 106 PRO A N 1
ATOM 830 C CA . PRO A 1 106 ? 8.577 -8.886 -12.609 1.00 88.81 106 PRO A CA 1
ATOM 831 C C . PRO A 1 106 ? 8.195 -10.372 -12.729 1.00 88.81 106 PRO A C 1
ATOM 833 O O . PRO A 1 106 ? 8.485 -10.995 -13.746 1.00 88.81 106 PRO A O 1
ATOM 836 N N . GLY A 1 107 ? 7.595 -10.985 -11.698 1.00 88.38 107 GLY A N 1
ATOM 837 C CA . GLY A 1 107 ? 7.124 -12.377 -11.753 1.00 88.38 107 GLY A CA 1
ATOM 838 C C . GLY A 1 107 ? 8.213 -13.453 -11.745 1.00 88.38 107 GLY A C 1
ATOM 839 O O . GLY A 1 107 ? 7.942 -14.615 -12.046 1.00 88.38 107 GLY A O 1
ATOM 840 N N . ASN A 1 108 ? 9.445 -13.099 -11.376 1.00 87.25 108 ASN A N 1
ATOM 841 C CA . ASN A 1 108 ? 10.596 -14.007 -11.381 1.00 87.25 108 ASN A CA 1
ATOM 842 C C . ASN A 1 108 ? 10.593 -15.050 -10.235 1.00 87.25 108 ASN A C 1
ATOM 844 O O . ASN A 1 108 ? 11.425 -15.957 -10.245 1.00 87.25 108 ASN A O 1
ATOM 848 N N . ASN A 1 109 ? 9.682 -14.929 -9.256 1.00 87.25 109 ASN A N 1
ATOM 849 C CA . ASN A 1 109 ? 9.598 -15.754 -8.039 1.00 87.25 109 ASN A CA 1
ATOM 850 C C . ASN A 1 109 ? 10.927 -15.869 -7.254 1.00 87.25 109 ASN A C 1
ATOM 852 O O . ASN A 1 109 ? 11.178 -16.876 -6.587 1.00 87.25 109 ASN A O 1
ATOM 856 N N . GLY A 1 110 ? 11.786 -14.853 -7.350 1.00 91.62 110 GLY A N 1
ATOM 857 C CA . GLY A 1 110 ? 13.125 -14.820 -6.768 1.00 91.62 110 GLY A CA 1
ATOM 858 C C . GLY A 1 110 ? 13.292 -13.747 -5.696 1.00 91.62 110 GLY A C 1
ATOM 859 O O . GLY A 1 110 ? 12.328 -13.244 -5.120 1.00 91.62 110 GLY A O 1
ATOM 860 N N . ALA A 1 111 ? 14.549 -13.409 -5.401 1.00 94.75 111 ALA A N 1
ATOM 861 C CA . ALA A 1 111 ? 14.850 -12.238 -4.584 1.00 94.75 111 ALA A CA 1
ATOM 862 C C . ALA A 1 111 ? 14.307 -10.960 -5.259 1.00 94.75 111 ALA A C 1
ATOM 864 O O . ALA A 1 111 ? 14.230 -10.935 -6.490 1.00 94.75 111 ALA A O 1
ATOM 865 N N . PRO A 1 112 ? 13.978 -9.903 -4.489 1.00 95.31 112 PRO A N 1
ATOM 866 C CA . PRO A 1 112 ? 13.419 -8.679 -5.050 1.00 95.31 112 PRO A CA 1
ATOM 867 C C . PRO A 1 112 ? 14.369 -8.077 -6.083 1.00 95.31 112 PRO A C 1
ATOM 869 O O . PRO A 1 112 ? 15.555 -7.894 -5.796 1.00 95.31 112 PRO A O 1
ATOM 872 N N . LEU A 1 113 ? 13.840 -7.762 -7.262 1.00 94.56 113 LEU A N 1
ATOM 873 C CA . LEU A 1 113 ? 14.543 -7.063 -8.338 1.00 94.56 113 LEU A CA 1
ATOM 874 C C . LEU A 1 113 ? 13.720 -5.861 -8.801 1.00 94.56 113 LEU A C 1
ATOM 876 O O . LEU A 1 113 ? 12.526 -5.760 -8.511 1.00 94.56 113 LEU A O 1
ATOM 880 N N . GLY A 1 114 ? 14.380 -4.942 -9.501 1.00 94.12 114 GLY A N 1
ATOM 881 C CA . GLY A 1 114 ? 13.730 -3.794 -10.112 1.00 94.12 114 GLY A CA 1
ATOM 882 C C . GLY A 1 114 ? 12.910 -3.006 -9.093 1.00 94.12 114 GLY A C 1
ATOM 883 O O . GLY A 1 114 ? 13.393 -2.655 -8.011 1.00 94.12 114 GLY A O 1
ATOM 884 N N . ARG A 1 115 ? 11.637 -2.767 -9.406 1.00 94.56 115 ARG A N 1
ATOM 885 C CA . ARG A 1 115 ? 10.713 -2.022 -8.539 1.00 94.56 115 ARG A CA 1
ATOM 886 C C . ARG A 1 115 ? 10.343 -2.731 -7.233 1.00 94.56 115 ARG A C 1
ATOM 888 O O . ARG A 1 115 ? 9.970 -2.041 -6.275 1.00 94.56 115 ARG A O 1
ATOM 895 N N . GLU A 1 116 ? 10.490 -4.054 -7.131 1.00 95.88 116 GLU A N 1
ATOM 896 C CA . GLU A 1 116 ? 10.246 -4.782 -5.876 1.00 95.88 116 GLU A CA 1
ATOM 897 C C . GLU A 1 116 ? 11.242 -4.387 -4.781 1.00 95.88 116 GLU A C 1
ATOM 899 O O . GLU A 1 116 ? 10.888 -4.428 -3.603 1.00 95.88 116 GLU A O 1
ATOM 904 N N . LEU A 1 117 ? 12.455 -3.946 -5.143 1.00 96.81 117 LEU A N 1
ATOM 905 C CA . LEU A 1 117 ? 13.483 -3.512 -4.186 1.00 96.81 117 LEU A CA 1
ATOM 906 C C . LEU A 1 117 ? 12.971 -2.406 -3.256 1.00 96.81 117 LEU A C 1
ATOM 908 O O . LEU A 1 117 ? 13.207 -2.434 -2.047 1.00 96.81 117 LEU A O 1
ATOM 912 N N . GLN A 1 118 ? 12.221 -1.452 -3.807 1.00 96.69 118 GLN A N 1
ATOM 913 C CA . GLN A 1 118 ? 11.689 -0.331 -3.040 1.00 96.69 118 GLN A CA 1
ATOM 914 C C . GLN A 1 118 ? 10.525 -0.748 -2.129 1.00 96.69 118 GLN A C 1
ATOM 916 O O . GLN A 1 118 ? 10.374 -0.215 -1.029 1.00 96.69 118 GLN A O 1
ATOM 921 N N . ILE A 1 119 ? 9.719 -1.728 -2.550 1.00 97.44 119 ILE A N 1
ATOM 922 C CA . ILE A 1 119 ? 8.678 -2.320 -1.699 1.00 97.44 119 ILE A CA 1
ATOM 923 C C . ILE A 1 119 ? 9.314 -3.144 -0.579 1.00 97.44 119 ILE A C 1
ATOM 925 O O . ILE A 1 119 ? 8.921 -2.990 0.577 1.00 97.44 119 ILE A O 1
ATOM 929 N N . ALA A 1 120 ? 10.335 -3.946 -0.887 1.00 97.81 120 ALA A N 1
ATOM 930 C CA . ALA A 1 120 ? 11.094 -4.712 0.094 1.00 97.81 120 ALA A CA 1
ATOM 931 C C . ALA A 1 120 ? 11.692 -3.800 1.182 1.00 97.81 120 ALA A C 1
ATOM 933 O O . ALA A 1 120 ? 11.515 -4.072 2.367 1.00 97.81 120 ALA A O 1
ATOM 934 N N . ASP A 1 121 ? 12.293 -2.665 0.805 1.00 98.25 121 ASP A N 1
ATOM 935 C CA . ASP A 1 121 ? 12.814 -1.670 1.756 1.00 98.25 121 ASP A CA 1
ATOM 936 C C . ASP A 1 121 ? 11.713 -1.045 2.641 1.00 98.25 121 ASP A C 1
ATOM 938 O O . ASP A 1 121 ? 11.892 -0.886 3.854 1.00 98.25 121 ASP A O 1
ATOM 942 N N . VAL A 1 122 ? 10.538 -0.733 2.080 1.00 98.44 122 VAL A N 1
ATOM 943 C CA . VAL A 1 122 ? 9.385 -0.256 2.870 1.00 98.44 122 VAL A CA 1
ATOM 944 C C . VAL A 1 122 ? 8.923 -1.322 3.869 1.00 98.44 122 VAL A C 1
ATOM 946 O O . VAL A 1 122 ? 8.711 -1.002 5.042 1.00 98.44 122 VAL A O 1
ATOM 949 N N . LEU A 1 123 ? 8.806 -2.580 3.441 1.00 98.62 123 LEU A N 1
ATOM 950 C CA . LEU A 1 123 ? 8.381 -3.692 4.292 1.00 98.62 123 LEU A CA 1
ATOM 951 C C . LEU A 1 123 ? 9.392 -3.989 5.416 1.00 98.62 123 LEU A C 1
ATOM 953 O O . LEU A 1 123 ? 8.996 -4.097 6.582 1.00 98.62 123 LEU A O 1
ATOM 957 N N . SER A 1 124 ? 10.692 -4.003 5.104 1.00 98.75 124 SER A N 1
ATOM 958 C CA . SER A 1 124 ? 11.772 -4.074 6.099 1.00 98.75 124 SER A CA 1
ATOM 959 C C . SER A 1 124 ? 11.682 -2.932 7.104 1.00 98.75 124 SER A C 1
ATOM 961 O O . SER A 1 124 ? 11.847 -3.133 8.309 1.00 98.75 124 SER A O 1
ATOM 963 N N . SER A 1 125 ? 11.392 -1.713 6.640 1.00 98.81 125 SER A N 1
ATOM 964 C CA . SER A 1 125 ? 11.257 -0.551 7.516 1.00 98.81 125 SER A CA 1
ATOM 965 C C . SER A 1 125 ? 10.059 -0.662 8.461 1.00 98.81 125 SER A C 1
ATOM 967 O O . SER A 1 125 ? 10.198 -0.352 9.646 1.00 98.81 125 SER A O 1
ATOM 969 N N . ILE A 1 126 ? 8.911 -1.140 7.971 1.00 98.75 126 ILE A N 1
ATOM 970 C CA . ILE A 1 126 ? 7.711 -1.411 8.780 1.00 98.75 126 ILE A CA 1
ATOM 971 C C . ILE A 1 126 ? 8.051 -2.388 9.908 1.00 98.75 126 ILE A C 1
ATOM 973 O O . ILE A 1 126 ? 7.838 -2.068 11.082 1.00 98.75 126 ILE A O 1
ATOM 977 N N . LYS A 1 127 ? 8.665 -3.527 9.567 1.00 98.62 127 LYS A N 1
ATOM 978 C CA . LYS A 1 127 ? 9.079 -4.553 10.533 1.00 98.62 127 LYS A CA 1
ATOM 979 C C . LYS A 1 127 ? 10.100 -4.015 11.536 1.00 98.62 127 LYS A C 1
ATOM 981 O O . LYS A 1 127 ? 9.912 -4.139 12.747 1.00 98.62 127 LYS A O 1
ATOM 986 N N . LYS A 1 128 ? 11.157 -3.350 11.055 1.00 98.69 128 LYS A N 1
ATOM 987 C CA . LYS A 1 128 ? 12.221 -2.763 11.891 1.00 98.69 128 LYS A CA 1
ATOM 988 C C . LYS A 1 128 ? 11.671 -1.768 12.914 1.00 98.69 128 LYS A C 1
ATOM 990 O O . LYS A 1 128 ? 12.106 -1.772 14.065 1.00 98.69 128 LYS A O 1
ATOM 995 N N . ASN A 1 129 ? 10.719 -0.932 12.503 1.00 98.62 129 ASN A N 1
ATOM 996 C CA . ASN A 1 129 ? 10.084 0.062 13.369 1.00 98.62 129 ASN A CA 1
ATOM 997 C C . ASN A 1 129 ? 8.882 -0.496 14.150 1.00 98.62 129 ASN A C 1
ATOM 999 O O . ASN A 1 129 ? 8.254 0.246 14.900 1.00 98.62 129 ASN A O 1
ATOM 1003 N N . ARG A 1 130 ? 8.579 -1.796 14.012 1.00 98.31 130 ARG A N 1
ATOM 1004 C CA . ARG A 1 130 ? 7.447 -2.481 14.657 1.00 98.31 130 ARG A CA 1
ATOM 1005 C C . ARG A 1 130 ? 6.106 -1.791 14.387 1.00 98.31 130 ARG A C 1
ATOM 1007 O O . ARG A 1 130 ? 5.250 -1.726 15.269 1.00 98.31 130 ARG A O 1
ATOM 1014 N N . VAL A 1 131 ? 5.919 -1.274 13.172 1.00 98.50 131 VAL A N 1
ATOM 1015 C CA . VAL A 1 131 ? 4.649 -0.668 12.763 1.00 98.50 131 VAL A CA 1
ATOM 1016 C C . VAL A 1 131 ? 3.629 -1.790 12.576 1.00 98.50 131 VAL A C 1
ATOM 1018 O O . VAL A 1 131 ? 3.777 -2.638 11.702 1.00 98.50 131 VAL A O 1
ATOM 1021 N N . ARG A 1 132 ? 2.606 -1.817 13.432 1.00 97.31 132 ARG A N 1
ATOM 1022 C CA . ARG A 1 132 ? 1.532 -2.822 13.412 1.00 97.31 132 ARG A CA 1
ATOM 1023 C C . ARG A 1 132 ? 0.317 -2.337 12.625 1.00 97.31 132 ARG A C 1
ATOM 1025 O O . ARG A 1 132 ? 0.201 -1.144 12.343 1.00 97.31 132 ARG A O 1
ATOM 1032 N N . ASN A 1 133 ? -0.595 -3.266 12.334 1.00 97.69 133 ASN A N 1
ATOM 1033 C CA . ASN A 1 133 ? -1.919 -2.999 11.762 1.00 97.69 133 ASN A CA 1
ATOM 1034 C C . ASN A 1 133 ? -1.851 -2.261 10.421 1.00 97.69 133 ASN A C 1
ATOM 1036 O O . ASN A 1 133 ? -2.591 -1.306 10.167 1.00 97.69 133 ASN A O 1
ATOM 1040 N N . VAL A 1 134 ? -0.913 -2.701 9.580 1.00 98.12 134 VAL A N 1
ATOM 1041 C CA . VAL A 1 134 ? -0.722 -2.180 8.230 1.00 98.12 134 VAL A CA 1
ATOM 1042 C C . VAL A 1 134 ? -1.497 -3.044 7.243 1.00 98.12 134 VAL A C 1
ATOM 1044 O O . VAL A 1 134 ? -1.309 -4.258 7.190 1.00 98.12 134 VAL A O 1
ATOM 1047 N N . VAL A 1 135 ? -2.350 -2.411 6.445 1.00 97.12 135 VAL A N 1
ATOM 1048 C CA . VAL A 1 135 ? -3.121 -3.061 5.379 1.00 97.12 135 VAL A CA 1
ATOM 1049 C C . VAL A 1 135 ? -2.914 -2.295 4.083 1.00 97.12 135 VAL A C 1
ATOM 1051 O O . VAL A 1 135 ? -2.917 -1.064 4.079 1.00 97.12 135 VAL A O 1
ATOM 1054 N N . TRP A 1 136 ? -2.763 -3.017 2.978 1.00 97.62 136 TRP A N 1
ATOM 1055 C CA . TRP A 1 136 ? -2.689 -2.425 1.647 1.00 97.62 136 TRP A CA 1
ATOM 1056 C C . TRP A 1 136 ? -4.047 -2.510 0.954 1.00 97.62 136 TRP A C 1
ATOM 1058 O O . TRP A 1 136 ? -4.705 -3.549 0.984 1.00 97.62 136 TRP A O 1
ATOM 1068 N N . ILE A 1 137 ? -4.457 -1.432 0.293 1.00 95.56 137 ILE A N 1
ATOM 1069 C CA . ILE A 1 137 ? -5.616 -1.420 -0.603 1.00 95.56 137 ILE A CA 1
ATOM 1070 C C . ILE A 1 137 ? -5.138 -0.996 -1.976 1.00 95.56 137 ILE A C 1
ATOM 1072 O O . ILE A 1 137 ? -4.380 -0.032 -2.096 1.00 95.56 137 ILE A O 1
ATOM 1076 N N . THR A 1 138 ? -5.588 -1.708 -3.002 1.00 93.50 138 THR A N 1
ATOM 1077 C CA . THR A 1 138 ? -5.225 -1.405 -4.381 1.00 93.50 138 THR A CA 1
ATOM 1078 C C . THR A 1 138 ? -6.374 -1.621 -5.362 1.00 93.50 138 THR A C 1
ATOM 1080 O O . THR A 1 138 ? -7.450 -2.091 -4.985 1.00 93.50 138 THR A O 1
ATOM 1083 N N . THR A 1 139 ? -6.156 -1.205 -6.612 1.00 84.62 139 THR A N 1
ATOM 1084 C CA . THR A 1 139 ? -7.131 -1.269 -7.709 1.00 84.62 139 THR A CA 1
ATOM 1085 C C . THR A 1 139 ? -6.444 -1.798 -8.987 1.00 84.62 139 THR A C 1
ATOM 1087 O O . THR A 1 139 ? -5.698 -2.768 -8.896 1.00 84.62 139 THR A O 1
ATOM 1090 N N . ASP A 1 140 ? -6.673 -1.182 -10.151 1.00 88.31 140 ASP A N 1
ATOM 1091 C CA . ASP A 1 140 ? -6.023 -1.412 -11.453 1.00 88.31 140 ASP A CA 1
ATOM 1092 C C . ASP A 1 140 ? -6.560 -2.639 -12.202 1.00 88.31 140 ASP A C 1
ATOM 1094 O O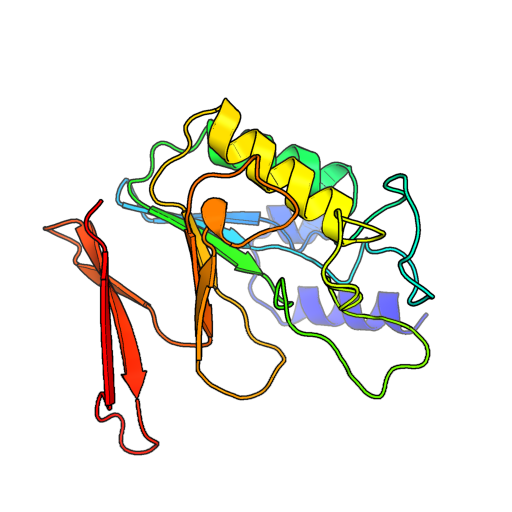 . ASP A 1 140 ? -7.022 -2.530 -13.331 1.00 88.31 140 ASP A O 1
ATOM 1098 N N . VAL A 1 141 ? -6.629 -3.797 -11.547 1.00 86.44 141 VAL A N 1
ATOM 1099 C CA . VAL A 1 141 ? -6.843 -5.092 -12.229 1.00 86.44 141 VAL A CA 1
ATOM 1100 C C . VAL A 1 141 ? -8.302 -5.498 -12.456 1.00 86.44 141 VAL A C 1
ATOM 1102 O O . VAL A 1 141 ? -8.579 -6.597 -12.919 1.00 86.44 141 VAL A O 1
ATOM 1105 N N . HIS A 1 142 ? -9.252 -4.606 -12.169 1.00 89.31 142 HIS A N 1
ATOM 1106 C CA . HIS A 1 142 ? -10.686 -4.767 -12.473 1.00 89.31 142 HIS A CA 1
ATOM 1107 C C . HIS A 1 142 ? -11.374 -6.021 -11.882 1.00 89.31 142 HIS A C 1
ATOM 1109 O O . HIS A 1 142 ? -12.403 -6.466 -12.391 1.00 89.31 142 HIS A O 1
ATOM 1115 N N . TYR A 1 143 ? -10.868 -6.559 -10.770 1.00 87.06 143 TYR A N 1
ATOM 1116 C CA . TYR A 1 143 ? -11.534 -7.607 -9.987 1.00 87.06 143 TYR A CA 1
ATOM 1117 C C . TYR A 1 143 ? -11.344 -7.403 -8.477 1.00 87.06 143 TYR A C 1
ATOM 1119 O O . TYR A 1 143 ? -10.537 -6.579 -8.045 1.00 87.06 143 TYR A O 1
ATOM 1127 N N . THR A 1 144 ? -12.097 -8.158 -7.668 1.00 87.75 144 THR A N 1
ATOM 1128 C CA . THR A 1 144 ? -11.934 -8.199 -6.205 1.00 87.75 144 THR A CA 1
ATOM 1129 C C . THR A 1 144 ? -11.113 -9.410 -5.776 1.00 87.75 144 THR A C 1
ATOM 1131 O O . THR A 1 144 ? -11.272 -10.503 -6.318 1.00 87.75 144 THR A O 1
ATOM 1134 N N . ALA A 1 145 ? -10.224 -9.207 -4.810 1.00 89.62 145 ALA A N 1
ATOM 1135 C CA . ALA A 1 145 ? -9.357 -10.230 -4.254 1.00 89.62 145 ALA A CA 1
ATOM 1136 C C . ALA A 1 145 ? -8.873 -9.834 -2.856 1.00 89.62 145 ALA A C 1
ATOM 1138 O O . ALA A 1 145 ? -8.862 -8.658 -2.474 1.00 89.62 145 ALA A O 1
ATOM 1139 N N . ALA A 1 146 ? -8.427 -10.842 -2.114 1.00 91.69 146 ALA A N 1
ATOM 1140 C CA . ALA A 1 146 ? -7.714 -10.695 -0.858 1.00 91.69 146 ALA A CA 1
ATOM 1141 C C . ALA A 1 146 ? -6.434 -11.529 -0.926 1.00 91.69 146 ALA A C 1
ATOM 1143 O O . ALA A 1 146 ? -6.489 -12.753 -1.045 1.00 91.69 146 ALA A O 1
ATOM 1144 N N . HIS A 1 147 ? -5.283 -10.866 -0.869 1.00 93.50 147 HIS A N 1
ATOM 1145 C CA . HIS A 1 147 ? -3.977 -11.514 -0.848 1.00 93.50 147 HIS A CA 1
ATOM 1146 C C . HIS A 1 147 ? -3.401 -11.450 0.561 1.00 93.50 147 HIS A C 1
ATOM 1148 O O . HIS A 1 147 ? -3.392 -10.387 1.184 1.00 93.50 147 HIS A O 1
ATOM 1154 N N . TYR A 1 148 ? -2.895 -12.582 1.044 1.00 95.12 148 TYR A N 1
ATOM 1155 C CA . TYR A 1 148 ? -2.146 -12.672 2.291 1.00 95.12 148 TYR A CA 1
ATOM 1156 C C . TYR A 1 148 ? -0.685 -12.982 1.977 1.00 95.12 148 TYR A C 1
ATOM 1158 O O . TYR A 1 148 ? -0.386 -14.000 1.349 1.00 95.12 148 TYR A O 1
ATOM 1166 N N . TYR A 1 149 ? 0.211 -12.101 2.412 1.00 96.44 149 TYR A N 1
ATOM 1167 C CA . TYR A 1 149 ? 1.647 -12.226 2.204 1.00 96.44 149 TYR A CA 1
ATOM 1168 C C . TYR A 1 149 ? 2.278 -12.820 3.457 1.00 96.44 149 TYR A C 1
ATOM 1170 O O . TYR A 1 149 ? 2.247 -12.216 4.529 1.00 96.44 149 TYR A O 1
ATOM 1178 N N . ASP A 1 150 ? 2.850 -14.011 3.307 1.00 97.38 150 ASP A N 1
ATOM 1179 C CA . ASP A 1 150 ? 3.499 -14.764 4.376 1.00 97.38 150 ASP A CA 1
ATOM 1180 C C . ASP A 1 150 ? 5.012 -14.836 4.101 1.00 97.38 150 ASP A C 1
ATOM 1182 O O . ASP A 1 150 ? 5.403 -15.442 3.097 1.00 97.38 150 ASP A O 1
ATOM 1186 N N . PRO A 1 151 ? 5.880 -14.256 4.956 1.00 97.19 151 PRO A N 1
ATOM 1187 C CA . PRO A 1 151 ? 7.329 -14.304 4.760 1.00 97.19 151 PRO A CA 1
ATOM 1188 C C . PRO A 1 151 ? 7.876 -15.737 4.756 1.00 97.19 151 PRO A C 1
ATOM 1190 O O . PRO A 1 151 ? 8.898 -15.992 4.124 1.00 97.19 151 PRO A O 1
ATOM 1193 N N . ALA A 1 152 ? 7.189 -16.704 5.377 1.00 97.50 152 ALA A N 1
ATOM 1194 C CA . ALA A 1 152 ? 7.591 -18.111 5.324 1.00 97.50 152 ALA A CA 1
ATOM 1195 C C . ALA A 1 152 ? 7.384 -18.751 3.936 1.00 97.50 152 ALA A C 1
ATOM 1197 O O . ALA A 1 152 ? 7.916 -19.829 3.674 1.00 97.50 152 ALA A O 1
ATOM 1198 N N . LYS A 1 153 ? 6.621 -18.099 3.048 1.00 95.62 153 LYS A N 1
ATOM 1199 C CA . LYS A 1 153 ? 6.334 -18.548 1.676 1.00 95.62 153 LYS A CA 1
ATOM 1200 C C . LYS A 1 153 ? 6.983 -17.665 0.607 1.00 95.62 153 LYS A C 1
ATOM 1202 O O . LYS A 1 153 ? 6.727 -17.872 -0.576 1.00 95.62 153 LYS A O 1
ATOM 1207 N N . ALA A 1 154 ? 7.788 -16.684 1.007 1.00 95.12 154 ALA A N 1
ATOM 1208 C CA . ALA A 1 154 ? 8.417 -15.720 0.114 1.00 95.12 154 ALA A CA 1
ATOM 1209 C C . ALA A 1 154 ? 9.938 -15.923 0.051 1.00 95.12 154 ALA A C 1
ATOM 1211 O O . ALA A 1 154 ? 10.567 -16.355 1.019 1.00 95.12 154 ALA A O 1
ATOM 1212 N N . ALA A 1 155 ? 10.538 -15.584 -1.093 1.00 95.19 155 ALA A N 1
ATOM 1213 C CA . ALA A 1 155 ? 11.991 -15.597 -1.264 1.00 95.19 155 ALA A CA 1
ATOM 1214 C C . ALA A 1 155 ? 12.675 -14.481 -0.452 1.00 95.19 155 ALA A C 1
ATOM 1216 O O . ALA A 1 155 ? 13.738 -14.684 0.131 1.00 95.19 155 ALA A O 1
ATOM 1217 N N . PHE A 1 156 ? 12.042 -13.309 -0.367 1.00 96.06 156 PHE A N 1
ATOM 1218 C CA . PHE A 1 156 ? 12.398 -12.262 0.585 1.00 96.06 156 PHE A CA 1
ATOM 1219 C C . PHE A 1 156 ? 11.661 -12.496 1.901 1.00 96.06 156 PHE A C 1
ATOM 1221 O O . PHE A 1 156 ? 10.455 -12.685 1.877 1.00 96.06 156 PHE A O 1
ATOM 1228 N N . GLN A 1 157 ? 12.347 -12.467 3.044 1.00 97.81 157 GLN A N 1
ATOM 1229 C CA . GLN A 1 157 ? 11.736 -12.824 4.338 1.00 97.81 157 GLN A CA 1
ATOM 1230 C C . GLN A 1 157 ? 11.749 -11.684 5.363 1.00 97.81 157 GLN A C 1
ATOM 1232 O O . GLN A 1 157 ? 11.269 -11.844 6.490 1.00 97.81 157 GLN A O 1
ATOM 1237 N N . ASP A 1 158 ? 12.304 -10.519 5.017 1.00 98.25 158 ASP A N 1
ATOM 1238 C CA . ASP A 1 158 ? 12.436 -9.415 5.965 1.00 98.25 158 ASP A CA 1
ATOM 1239 C C . ASP A 1 158 ? 11.190 -8.520 6.031 1.00 98.25 158 ASP A C 1
ATOM 1241 O O . ASP A 1 158 ? 11.245 -7.317 5.811 1.00 98.25 158 ASP A O 1
ATOM 1245 N N . PHE A 1 159 ? 10.041 -9.116 6.356 1.00 98.44 159 PHE A N 1
ATOM 1246 C CA . PHE A 1 159 ? 8.785 -8.396 6.577 1.00 98.44 159 PHE A CA 1
ATOM 1247 C C . PHE A 1 159 ? 7.871 -9.132 7.571 1.00 98.44 159 PHE A C 1
ATOM 1249 O O . PHE A 1 159 ? 8.057 -10.323 7.817 1.00 98.44 159 PHE A O 1
ATOM 1256 N N . ASP A 1 160 ? 6.928 -8.412 8.186 1.00 98.19 160 ASP A N 1
ATOM 1257 C CA . ASP A 1 160 ? 5.850 -9.007 8.993 1.00 98.19 160 ASP A CA 1
ATOM 1258 C C . ASP A 1 160 ? 4.668 -9.376 8.074 1.00 98.19 160 ASP A C 1
ATOM 1260 O O . ASP A 1 160 ? 4.397 -8.612 7.145 1.00 98.19 160 ASP A O 1
ATOM 1264 N N . PRO A 1 161 ? 3.932 -10.480 8.314 1.00 97.50 161 PRO A N 1
ATOM 1265 C CA . PRO A 1 161 ? 2.803 -10.865 7.467 1.00 97.50 161 PRO A CA 1
ATOM 1266 C C . PRO A 1 161 ? 1.745 -9.760 7.349 1.00 97.50 161 PRO A C 1
ATOM 1268 O O . PRO A 1 161 ? 1.428 -9.090 8.334 1.00 97.50 161 PRO A O 1
ATOM 1271 N N . PHE A 1 162 ? 1.167 -9.587 6.158 1.00 97.06 162 PHE A N 1
ATOM 1272 C CA . PHE A 1 162 ? 0.168 -8.543 5.906 1.00 97.06 162 PHE A CA 1
ATOM 1273 C C . PHE A 1 162 ? -0.832 -8.930 4.811 1.00 97.06 162 PHE A C 1
ATOM 1275 O O . PHE A 1 162 ? -0.616 -9.864 4.037 1.00 97.06 162 PHE A O 1
ATOM 1282 N N . CYS A 1 163 ? -1.927 -8.170 4.732 1.00 96.12 163 CYS A N 1
ATOM 1283 C CA . CYS A 1 163 ? -2.952 -8.327 3.703 1.00 96.12 163 CYS A CA 1
ATOM 1284 C C . CYS A 1 163 ? -2.915 -7.189 2.676 1.00 96.12 163 CYS A C 1
ATOM 1286 O O . CYS A 1 163 ? -2.726 -6.021 3.034 1.00 96.12 163 CYS A O 1
ATOM 1288 N N . GLN A 1 164 ? -3.195 -7.529 1.417 1.00 95.88 164 GLN A N 1
ATOM 1289 C CA . GLN A 1 164 ? -3.619 -6.587 0.382 1.00 95.88 164 GLN A CA 1
ATOM 1290 C C . GLN A 1 164 ? -5.042 -6.917 -0.062 1.00 95.88 164 GLN A C 1
ATOM 1292 O O . GLN A 1 164 ? -5.355 -8.074 -0.346 1.00 95.88 164 GLN A O 1
ATOM 1297 N N . PHE A 1 165 ? -5.887 -5.898 -0.158 1.00 94.50 165 PHE A N 1
ATOM 1298 C CA . PHE A 1 165 ? -7.276 -6.038 -0.575 1.00 94.50 165 PHE A CA 1
ATOM 1299 C C . PHE A 1 165 ? -7.575 -5.223 -1.833 1.00 94.50 165 PHE A C 1
ATOM 1301 O O . PHE A 1 165 ? -7.044 -4.129 -2.029 1.00 94.50 165 PHE A O 1
ATOM 1308 N N . PHE A 1 166 ? -8.474 -5.759 -2.652 1.00 91.62 166 PHE A N 1
ATOM 1309 C CA . PHE A 1 166 ? -9.009 -5.123 -3.850 1.00 91.62 166 PHE A CA 1
ATOM 1310 C C . PHE A 1 166 ? -10.517 -4.980 -3.637 1.00 91.62 166 PHE A C 1
ATOM 1312 O O . PHE A 1 166 ? -11.277 -5.923 -3.875 1.00 91.62 166 PHE A O 1
ATOM 1319 N N . GLY A 1 167 ? -10.950 -3.839 -3.097 1.00 82.75 167 GLY A N 1
ATOM 1320 C CA . GLY A 1 167 ? -12.359 -3.592 -2.785 1.00 82.75 167 GLY A CA 1
ATOM 1321 C C . GLY A 1 167 ? -12.593 -2.950 -1.419 1.00 82.75 167 GLY A C 1
ATOM 1322 O O . GLY A 1 167 ? -11.926 -1.986 -1.050 1.00 82.75 167 GLY A O 1
ATOM 1323 N N . GLU A 1 168 ? -13.595 -3.457 -0.700 1.00 85.50 168 GLU A N 1
ATOM 1324 C CA . GLU A 1 168 ? -14.158 -2.837 0.502 1.00 85.50 168 GLU A CA 1
ATOM 1325 C C . GLU A 1 168 ? -13.425 -3.258 1.783 1.00 85.50 168 GLU A C 1
ATOM 1327 O O . GLU A 1 168 ? -13.272 -4.450 2.058 1.00 85.50 168 GLU A O 1
ATOM 1332 N N . ILE A 1 169 ? -13.090 -2.273 2.622 1.00 90.00 169 ILE A N 1
ATOM 1333 C CA . ILE A 1 169 ? -12.807 -2.481 4.045 1.00 90.00 169 ILE A CA 1
ATOM 1334 C C . ILE A 1 169 ? -13.773 -1.648 4.895 1.00 90.00 169 ILE A C 1
ATOM 1336 O O . ILE A 1 169 ? -14.160 -0.544 4.512 1.00 90.00 169 ILE A O 1
ATOM 1340 N N . ALA A 1 170 ? -14.121 -2.155 6.072 1.00 93.19 170 ALA A N 1
ATOM 1341 C CA . ALA A 1 170 ? -14.917 -1.458 7.073 1.00 93.19 170 ALA A CA 1
ATOM 1342 C C . ALA A 1 170 ? -14.223 -1.559 8.432 1.00 93.19 170 ALA A C 1
ATOM 1344 O O . ALA A 1 170 ? -13.792 -2.640 8.821 1.00 93.19 170 ALA A O 1
ATOM 1345 N N . ILE A 1 171 ? -14.129 -0.450 9.167 1.00 94.56 171 ILE A N 1
ATOM 1346 C CA . ILE A 1 171 ? -13.577 -0.433 10.527 1.00 94.56 171 ILE A CA 1
ATOM 1347 C C . ILE A 1 171 ? -14.693 -0.028 11.483 1.00 94.56 171 ILE A C 1
ATOM 1349 O O . ILE A 1 171 ? -15.310 1.025 11.320 1.00 94.56 171 ILE A O 1
ATOM 1353 N N . ASN A 1 172 ? -14.959 -0.864 12.482 1.00 95.44 172 ASN A N 1
ATOM 1354 C CA . ASN A 1 172 ? -15.918 -0.545 13.528 1.00 95.44 172 ASN A CA 1
ATOM 1355 C C . ASN A 1 172 ? -15.325 0.519 14.472 1.00 95.44 172 ASN A C 1
ATOM 1357 O O . ASN A 1 172 ? -14.252 0.321 15.036 1.00 95.44 172 ASN A O 1
ATOM 1361 N N . GLY A 1 173 ? -16.028 1.641 14.648 1.00 93.12 173 GLY A N 1
ATOM 1362 C CA . GLY A 1 173 ? -15.516 2.794 15.397 1.00 93.12 173 GLY A CA 1
ATOM 1363 C C . GLY A 1 173 ? -15.326 2.575 16.902 1.00 93.12 173 GLY A C 1
ATOM 1364 O O . GLY A 1 173 ? -14.519 3.272 17.507 1.00 93.12 173 GLY A O 1
ATOM 1365 N N . GLU A 1 174 ? -16.041 1.619 17.500 1.00 93.00 174 GLU A N 1
ATOM 1366 C CA . GLU A 1 174 ? -15.974 1.335 18.941 1.00 93.00 174 GLU A CA 1
ATOM 1367 C C . GLU A 1 174 ? -14.912 0.280 19.266 1.00 93.00 174 GLU A C 1
ATOM 1369 O O . GLU A 1 174 ? -14.086 0.468 20.152 1.00 93.00 174 GLU A O 1
ATOM 1374 N N . SER A 1 175 ? -14.928 -0.833 18.533 1.00 95.25 175 SER A N 1
ATOM 1375 C CA . SER A 1 175 ? -14.026 -1.973 18.756 1.00 95.25 175 SER A CA 1
ATOM 1376 C C . SER A 1 175 ? -12.693 -1.853 18.023 1.00 95.25 175 SER A C 1
ATOM 1378 O O . SER A 1 175 ? -11.747 -2.569 18.339 1.00 95.25 175 SER A O 1
ATOM 1380 N N . GLY A 1 176 ? -12.626 -1.006 16.996 1.00 94.75 176 GLY A N 1
ATOM 1381 C CA . GLY A 1 176 ? -11.488 -0.926 16.092 1.00 94.75 176 GLY A CA 1
ATOM 1382 C C . GLY A 1 176 ? -11.296 -2.158 15.209 1.00 94.75 176 GLY A C 1
ATOM 1383 O O . GLY A 1 176 ? -10.281 -2.245 14.533 1.00 94.75 176 GLY A O 1
ATOM 1384 N N . VAL A 1 177 ? -12.233 -3.107 15.176 1.00 96.88 177 VAL A N 1
ATOM 1385 C CA . VAL A 1 177 ? -12.135 -4.296 14.318 1.00 96.88 177 VAL A CA 1
ATOM 1386 C C . VAL A 1 177 ? -12.275 -3.904 12.847 1.00 96.88 177 VAL A C 1
ATOM 1388 O O . VAL A 1 177 ? -13.233 -3.218 12.478 1.00 96.88 177 VAL A O 1
ATOM 1391 N N . LEU A 1 178 ? -11.348 -4.374 12.006 1.00 95.81 178 LEU A N 1
ATOM 1392 C CA . LEU A 1 178 ? -11.401 -4.217 10.552 1.00 95.81 178 LEU A CA 1
ATOM 1393 C C . LEU A 1 178 ? -12.010 -5.469 9.919 1.00 95.81 178 LEU A C 1
ATOM 1395 O O . LEU A 1 178 ? -11.596 -6.589 10.201 1.00 95.81 178 LEU A O 1
ATOM 1399 N N . THR A 1 179 ? -12.991 -5.284 9.042 1.00 94.25 179 THR A N 1
ATOM 1400 C CA . THR A 1 179 ? -13.608 -6.347 8.244 1.00 94.25 179 THR A CA 1
ATOM 1401 C C . THR A 1 179 ? -13.456 -6.041 6.760 1.00 94.25 179 THR A C 1
ATOM 1403 O O . THR A 1 179 ? -13.796 -4.947 6.313 1.00 94.25 179 THR A O 1
ATOM 1406 N N . THR A 1 180 ? -13.000 -7.022 5.992 1.00 92.12 180 THR A N 1
ATOM 1407 C CA . THR A 1 180 ? -12.990 -6.987 4.524 1.00 92.12 180 THR A CA 1
ATOM 1408 C C . THR A 1 180 ? -14.045 -7.953 4.016 1.00 92.12 180 THR A C 1
ATOM 1410 O O . THR A 1 180 ? -14.092 -9.090 4.482 1.00 92.12 180 THR A O 1
ATOM 1413 N N . ASN A 1 181 ? -14.853 -7.530 3.043 1.00 89.12 181 ASN A N 1
ATOM 1414 C CA . ASN A 1 181 ? -15.843 -8.385 2.388 1.00 89.12 181 ASN A CA 1
ATOM 1415 C C . ASN A 1 181 ? -15.582 -8.454 0.880 1.00 89.12 181 ASN A C 1
ATOM 1417 O O . ASN A 1 181 ? -15.397 -7.425 0.236 1.00 89.12 181 ASN A O 1
ATOM 1421 N N . MET A 1 182 ? -15.648 -9.656 0.306 1.00 87.62 182 MET A N 1
ATOM 1422 C CA . MET A 1 182 ? -15.814 -9.832 -1.140 1.00 87.62 182 MET A CA 1
ATOM 1423 C C . MET A 1 182 ? -17.296 -10.046 -1.423 1.00 87.62 182 MET A C 1
ATOM 1425 O O . MET A 1 182 ? -17.918 -10.924 -0.819 1.00 87.62 182 MET A O 1
ATOM 1429 N N . ARG A 1 183 ? -17.875 -9.236 -2.311 1.00 85.81 183 ARG A N 1
ATOM 1430 C CA . ARG A 1 183 ? -19.314 -9.236 -2.609 1.00 85.81 183 ARG A CA 1
ATOM 1431 C C . ARG A 1 183 ? -19.591 -9.578 -4.068 1.00 85.81 183 ARG A C 1
ATOM 1433 O O . ARG A 1 183 ? -18.767 -9.295 -4.933 1.00 85.81 183 ARG A O 1
ATOM 1440 N N . ASP A 1 184 ? -20.759 -10.160 -4.332 1.00 85.94 184 ASP A N 1
ATOM 1441 C CA . ASP A 1 184 ? -21.294 -10.263 -5.693 1.00 85.94 184 ASP A CA 1
ATOM 1442 C C . ASP A 1 184 ? -21.906 -8.930 -6.172 1.00 85.94 184 ASP A C 1
ATOM 1444 O O . ASP A 1 184 ? -21.979 -7.947 -5.430 1.00 85.94 184 ASP A O 1
ATOM 1448 N N . CYS A 1 185 ? -22.384 -8.896 -7.420 1.00 86.50 185 CYS A N 1
ATOM 1449 C CA . CYS A 1 185 ? -22.999 -7.706 -8.019 1.00 86.50 185 CYS A CA 1
ATOM 1450 C C . CYS A 1 185 ? -24.327 -7.272 -7.368 1.00 86.50 185 CYS A C 1
ATOM 1452 O O . CYS A 1 185 ? -24.817 -6.187 -7.669 1.00 86.50 185 CYS A O 1
ATOM 1454 N N . THR A 1 186 ? -24.902 -8.083 -6.472 1.00 90.75 186 THR A N 1
ATOM 1455 C CA . THR A 1 186 ? -26.098 -7.740 -5.682 1.00 90.75 186 THR A CA 1
ATOM 1456 C C . THR A 1 186 ? -25.745 -7.134 -4.321 1.00 90.75 186 THR A C 1
ATOM 1458 O O . THR A 1 186 ? -26.629 -6.704 -3.582 1.00 90.75 186 THR A O 1
ATOM 1461 N N . GLY A 1 187 ? -24.452 -7.091 -3.974 1.00 84.12 187 GLY A N 1
ATOM 1462 C CA . GLY A 1 187 ? -23.956 -6.621 -2.683 1.00 84.12 187 GLY A CA 1
ATOM 1463 C C . GLY A 1 187 ? -23.931 -7.702 -1.599 1.00 84.12 187 GLY A C 1
ATOM 1464 O O . GLY A 1 187 ? -23.566 -7.414 -0.453 1.00 84.12 187 GLY A O 1
ATOM 1465 N N . LYS A 1 188 ? -24.267 -8.957 -1.919 1.00 89.19 188 LYS A N 1
ATOM 1466 C CA . LYS A 1 188 ? -24.179 -10.066 -0.964 1.00 89.19 188 LYS A CA 1
ATOM 1467 C C . LYS A 1 188 ? -22.715 -10.427 -0.726 1.00 89.19 188 LYS A C 1
ATOM 1469 O O . LYS A 1 188 ? -21.972 -10.656 -1.676 1.00 89.19 188 LYS A O 1
ATOM 1474 N N . ALA A 1 189 ? -22.305 -10.514 0.541 1.00 89.38 189 ALA A N 1
ATOM 1475 C CA . ALA A 1 189 ? -20.975 -10.997 0.902 1.00 89.38 189 ALA A CA 1
ATOM 1476 C C . ALA A 1 189 ? -20.844 -12.492 0.571 1.00 89.38 189 ALA A C 1
ATOM 1478 O O . ALA A 1 189 ? -21.628 -13.317 1.043 1.00 89.38 189 ALA A O 1
ATOM 1479 N N . LEU A 1 190 ? -19.855 -12.820 -0.253 1.00 88.44 190 LEU A N 1
ATOM 1480 C CA . LEU A 1 190 ? -19.460 -14.182 -0.602 1.00 88.44 190 LEU A CA 1
ATOM 1481 C C . LEU A 1 190 ? -18.342 -14.695 0.313 1.00 88.44 190 LEU A C 1
ATOM 1483 O O . LEU A 1 190 ? -18.208 -15.901 0.505 1.00 88.44 190 LEU A O 1
ATOM 1487 N N . TRP A 1 191 ? -17.540 -13.784 0.870 1.00 90.38 191 TRP A N 1
ATOM 1488 C CA . TRP A 1 191 ? -16.417 -14.092 1.750 1.00 90.38 191 TRP A CA 1
ATOM 1489 C C . TRP A 1 191 ? -16.062 -12.889 2.626 1.00 90.38 191 TRP A C 1
ATOM 1491 O O . TRP A 1 191 ? -16.222 -11.746 2.189 1.00 90.38 191 TRP A O 1
ATOM 1501 N N . SER A 1 192 ? -15.532 -13.151 3.824 1.00 91.06 192 SER A N 1
ATOM 1502 C CA . SER A 1 192 ? -15.110 -12.118 4.769 1.00 91.06 192 SER A CA 1
ATOM 1503 C C . SER A 1 192 ? -13.823 -12.499 5.499 1.00 91.06 192 SER A C 1
ATOM 1505 O O . SER A 1 192 ? -13.628 -13.661 5.855 1.00 91.06 192 SER A O 1
ATOM 1507 N N . VAL A 1 193 ? -12.994 -11.499 5.803 1.00 91.50 193 VAL A N 1
ATOM 1508 C CA . VAL A 1 193 ? -11.892 -11.599 6.772 1.00 91.50 193 VAL A CA 1
ATOM 1509 C C . VAL A 1 193 ? -12.047 -10.524 7.832 1.00 91.50 193 VAL A C 1
ATOM 1511 O O . VAL A 1 193 ? -12.385 -9.383 7.526 1.00 91.50 193 VAL A O 1
ATOM 1514 N N . ILE A 1 194 ? -11.787 -10.914 9.077 1.00 93.19 194 ILE A N 1
ATOM 1515 C CA . ILE A 1 194 ? -11.842 -10.053 10.253 1.00 93.19 194 ILE A CA 1
ATOM 1516 C C . ILE A 1 194 ? -10.426 -9.943 10.808 1.00 93.19 194 ILE A C 1
ATOM 1518 O O . ILE A 1 194 ? -9.784 -10.961 11.069 1.00 93.19 194 ILE A O 1
ATOM 1522 N N . LEU A 1 195 ? -9.949 -8.715 10.981 1.00 92.94 195 LEU A N 1
ATOM 1523 C CA . LEU A 1 195 ? -8.657 -8.402 11.570 1.00 92.94 195 LEU A CA 1
ATOM 1524 C C . LEU A 1 195 ? -8.878 -7.606 12.858 1.00 92.94 195 LEU A C 1
ATOM 1526 O O . LEU A 1 195 ? -9.508 -6.543 12.852 1.00 92.94 195 LEU A O 1
ATOM 1530 N N . SER A 1 196 ? -8.351 -8.134 13.958 1.00 92.56 196 SER A N 1
ATOM 1531 C CA . SER A 1 196 ? -8.317 -7.434 15.239 1.00 92.56 196 SER A CA 1
ATOM 1532 C C . SER A 1 196 ? -7.056 -6.567 15.326 1.00 92.56 196 SER A C 1
ATOM 1534 O O . SER A 1 196 ? -6.013 -7.000 14.827 1.00 92.56 196 SER A O 1
ATOM 1536 N N . PRO A 1 197 ? -7.153 -5.362 15.912 1.00 87.12 197 PRO A N 1
ATOM 1537 C CA . PRO A 1 197 ? -6.015 -4.464 16.089 1.00 87.12 197 PRO A CA 1
ATOM 1538 C C . PRO A 1 197 ? -5.007 -4.936 17.147 1.00 87.12 197 PRO A C 1
ATOM 1540 O O . PRO A 1 197 ? -5.338 -5.842 17.946 1.00 87.12 197 PRO A O 1
#

Organism: NCBI:txid478107

pLDDT: mean 92.64, std 5.69, range [68.94, 98.81]

Sequence (197 aa):
MLSARARQTFFEYVPISQRTHDDRRIYRKIPYGPLLDVFVLDMRTYRDANGSDDQTTDGQGIMGAAQASWLKRALAESCATWKVIAADMPLSLVDPDADRIEAVSPGNNGAPLGRELQIADVLSSIKKNRVRNVVWITTDVHYTAAHYYDPAKAAFQDFDPFCQFFGEIAINGESGVLTTNMRDCTGKALWSVILSP

Foldseek 3Di:
DVVVVVLVVCLVPPPDDPVCSVVSHDWDWDDDPQAEIETEADQDPQADDFALQAAPDEDLARGGPVSLVVLLVVLLPRNHNAYEYEDAADQDDDDPPDPTDPHQDSNPLAPRGRNVVSVLVSQLSCVVSVRPRYEYEYEDPPAWDKDWDALVSGNRNNHDIYIYTYDDWDADPPQSKIKDFDADPVRDGPDMDIDHD

Radius of gyration: 17.2 Å; chains: 1; bounding box: 46×43×42 Å

Secondary structure (DSSP, 8-state):
-HHHHHHHHHHHHS---HHHHHTT---EEEEETTTEEEEE--SSSSPPPSB----SS-SSTTTHHHHHHHHHHHHHT--SSEEEE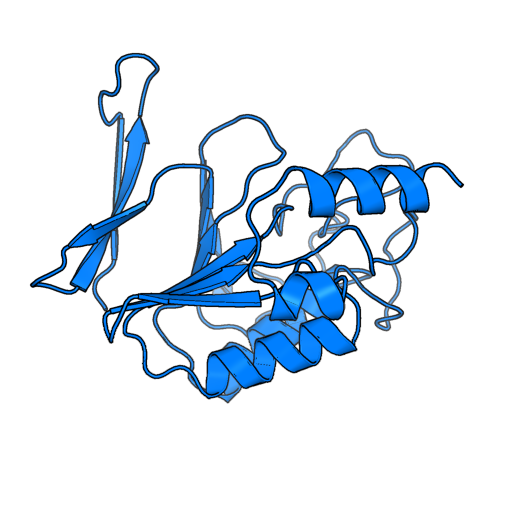EESS-SS---TT-SSB-SS-----SS--TTHHHHHHHHHHHHHTT--SEEEEE-SSSS-EEEEE-GGGSS---S--EEEEESEEEE-TTT--EEEEEE-TTS-EEEEEEE--

InterPro domains:
  IPR018946 PhoD-like phosphatase, metallophosphatase domain [PF09423] (3-170)
  IPR029052 Metallo-dependent phosphatase-like [SSF56300] (6-196)
  IPR038607 PhoD-like superfamily [G3DSA:3.60.21.70] (1-180)
  IPR052900 Phospholipid Metabolizing Enzymes [PTHR43606] (3-155)